Protein 9VZI (pdb70)

B-factor: mean 10.37, std 6.5, range [2.98, 78.93]

Structure (mmCIF, N/CA/C/O backbone):
data_9VZI
#
_entry.id   9VZI
#
_cell.length_a   71.403
_cell.length_b   71.403
_cell.length_c   172.706
_cell.angle_alpha   90.00
_cell.angle_beta   90.00
_cell.angle_gamma   90.00
#
_symmetry.space_group_name_H-M   'P 41 2 2'
#
loop_
_entity.id
_entity.type
_entity.pdbx_description
1 polymer 'Needle protein'
2 non-polymer 'IODIDE ION'
3 non-polymer GLYCEROL
4 water water
#
loop_
_atom_site.group_PDB
_atom_site.id
_atom_site.type_symbol
_atom_site.label_atom_id
_atom_site.label_alt_id
_atom_site.label_comp_id
_atom_site.label_asym_id
_atom_site.label_entity_id
_atom_site.label_seq_id
_atom_site.pdbx_PDB_ins_code
_atom_site.Cartn_x
_atom_site.Cartn_y
_atom_site.Cartn_z
_atom_site.occupancy
_atom_site.B_iso_or_equiv
_atom_site.auth_seq_id
_atom_site.auth_comp_id
_atom_site.auth_asym_id
_atom_site.auth_atom_id
_atom_site.pdbx_PDB_model_num
ATOM 1 N N . GLY A 1 79 ? 35.996 21.811 58.080 1.00 38.08 12 GLY B N 1
ATOM 2 C CA . GLY A 1 79 ? 34.576 21.650 57.821 1.00 39.01 12 GLY B CA 1
ATOM 3 C C . GLY A 1 79 ? 34.267 20.733 56.649 1.00 39.96 12 GLY B C 1
ATOM 4 O O . GLY A 1 79 ? 35.060 20.625 55.716 1.00 29.08 12 GLY B O 1
ATOM 5 N N . ASN A 1 80 ? 33.099 20.093 56.702 1.00 40.78 13 ASN B N 1
ATOM 6 C CA . ASN A 1 80 ? 32.686 19.119 55.683 1.00 33.92 13 ASN B CA 1
ATOM 7 C C . ASN A 1 80 ? 32.353 19.792 54.348 1.00 30.36 13 ASN B C 1
ATOM 8 O O . ASN A 1 80 ? 31.665 20.820 54.328 1.00 26.68 13 ASN B O 1
ATOM 13 N N . PRO A 1 81 ? 32.809 19.241 53.224 1.00 27.51 14 PRO B N 1
ATOM 14 C CA . PRO A 1 81 ? 32.682 19.922 51.926 1.00 23.67 14 PRO B CA 1
ATOM 15 C C . PRO A 1 81 ? 31.342 19.690 51.251 1.00 17.43 14 PRO B C 1
ATOM 16 O O . PRO A 1 81 ? 30.693 18.660 51.432 1.00 15.00 14 PRO B O 1
ATOM 20 N N . VAL A 1 82 ? 31.009 20.603 50.351 1.00 14.76 15 VAL B N 1
ATOM 21 C CA . VAL A 1 82 ? 29.883 20.392 49.450 1.00 9.72 15 VAL B CA 1
ATOM 22 C C . VAL A 1 82 ? 30.305 19.356 48.412 1.00 13.86 15 VAL B C 1
ATOM 23 O O . VAL A 1 82 ? 31.423 19.403 47.885 1.00 11.68 15 VAL B O 1
ATOM 27 N N . LEU A 1 83 ? 29.428 18.400 48.127 1.00 13.89 16 LEU B N 1
ATOM 28 C CA . LEU A 1 83 ? 29.719 17.333 47.177 1.00 13.18 16 LEU B CA 1
ATOM 29 C C . LEU A 1 83 ? 28.864 17.474 45.918 1.00 13.11 16 LEU B C 1
ATOM 30 O O . LEU A 1 83 ? 27.731 17.957 45.972 1.00 13.97 16 LEU B O 1
ATOM 35 N N . THR A 1 84 ? 29.420 17.093 44.770 1.00 9.97 17 THR B N 1
ATOM 36 C CA . THR A 1 84 ? 28.692 17.243 43.518 1.00 8.43 17 THR B CA 1
ATOM 37 C C . THR A 1 84 ? 28.972 16.059 42.615 1.00 9.31 17 THR B C 1
ATOM 38 O O . THR A 1 84 ? 30.134 15.677 42.433 1.00 10.09 17 THR B O 1
ATOM 42 N N . GLU A 1 85 ? 27.907 15.512 42.023 1.00 8.35 18 GLU B N 1
ATOM 43 C CA . GLU A 1 85 ? 28.032 14.461 41.026 1.00 7.61 18 GLU B CA 1
ATOM 44 C C . GLU A 1 85 ? 27.112 14.778 39.859 1.00 7.80 18 GLU B C 1
ATOM 45 O O . GLU A 1 85 ? 26.143 15.522 39.998 1.00 10.32 18 GLU B O 1
ATOM 51 N N . LEU A 1 86 ? 27.443 14.229 38.696 1.00 8.99 19 LEU B N 1
ATOM 52 C CA . LEU A 1 86 ? 26.664 14.451 37.487 1.00 8.41 19 LEU B CA 1
ATOM 53 C C . LEU A 1 86 ? 25.489 13.485 37.424 1.00 8.66 19 LEU B C 1
ATOM 54 O O . LEU A 1 86 ? 25.550 12.363 37.929 1.00 12.04 19 LEU B O 1
ATOM 59 N N . ILE A 1 87 ? 24.408 13.934 36.802 1.00 12.52 20 ILE B N 1
ATOM 60 C CA . ILE A 1 87 ? 23.329 13.054 36.366 1.00 9.37 20 ILE B CA 1
ATOM 61 C C . ILE A 1 87 ? 23.535 12.866 34.872 1.00 9.24 20 ILE B C 1
ATOM 62 O O . ILE A 1 87 ? 23.492 13.831 34.104 1.00 12.16 20 ILE B O 1
ATOM 67 N N . THR A 1 88 ? 23.853 11.634 34.476 1.00 14.48 21 THR B N 1
ATOM 68 C CA . THR A 1 88 ? 24.357 11.327 33.138 1.00 13.75 21 THR B CA 1
ATOM 69 C C . THR A 1 88 ? 23.343 10.632 32.218 1.00 9.55 21 THR B C 1
ATOM 70 O O . THR A 1 88 ? 23.692 10.311 31.079 1.00 9.90 21 THR B O 1
ATOM 74 N N . GLY A 1 89 ? 22.125 10.343 32.685 1.00 9.34 22 GLY B N 1
ATOM 75 C CA . GLY A 1 89 ? 21.144 9.688 31.837 1.00 10.59 22 GLY B CA 1
ATOM 76 C C . GLY A 1 89 ? 19.734 9.818 32.367 1.00 9.81 22 GLY B C 1
ATOM 77 O O . GLY A 1 89 ? 19.524 10.072 33.557 1.00 9.51 22 GLY B O 1
ATOM 78 N N . GLN A 1 90 ? 18.762 9.572 31.473 1.00 9.11 23 GLN B N 1
ATOM 79 C CA . GLN A 1 90 ? 17.343 9.616 31.836 1.00 8.08 23 GLN B CA 1
ATOM 80 C C . GLN A 1 90 ? 16.921 8.426 32.693 1.00 8.66 23 GLN B C 1
ATOM 81 O O . GLN A 1 90 ? 15.933 8.513 33.436 1.00 8.35 23 GLN B O 1
ATOM 87 N N . ASN A 1 91 ? 17.628 7.307 32.590 1.00 9.51 24 ASN B N 1
ATOM 88 C CA . ASN A 1 91 ? 17.359 6.107 33.392 1.00 12.73 24 ASN B CA 1
ATOM 89 C C . ASN A 1 91 ? 18.701 5.659 33.960 1.00 8.60 24 ASN B C 1
ATOM 90 O O . ASN A 1 91 ? 19.383 4.838 33.351 1.00 8.43 24 ASN B O 1
ATOM 95 N N . ALA A 1 92 ? 19.092 6.244 35.094 1.00 6.87 25 ALA B N 1
ATOM 96 C CA . ALA A 1 92 ? 20.443 6.090 35.607 1.00 6.41 25 ALA B CA 1
ATOM 97 C C . ALA A 1 92 ? 20.458 6.307 37.111 1.00 6.24 25 ALA B C 1
ATOM 98 O O . ALA A 1 92 ? 19.499 6.814 37.699 1.00 7.68 25 ALA B O 1
ATOM 100 N N . THR A 1 93 ? 21.558 5.878 37.727 1.00 5.87 26 THR B N 1
ATOM 101 C CA . THR A 1 93 ? 21.854 6.115 39.132 1.00 5.10 26 THR B CA 1
ATOM 102 C C . THR A 1 93 ? 23.195 6.827 39.215 1.00 5.49 26 THR B C 1
ATOM 103 O O . THR A 1 93 ? 24.180 6.379 38.622 1.00 5.82 26 THR B O 1
ATOM 107 N N . SER A 1 94 ? 23.223 7.952 39.916 1.00 5.75 27 SER B N 1
ATOM 108 C CA . SER A 1 94 ? 24.421 8.771 40.000 1.00 7.29 27 SER B CA 1
ATOM 109 C C . SER A 1 94 ? 25.478 8.141 40.917 1.00 7.21 27 SER B C 1
ATOM 110 O O . SER A 1 94 ? 25.226 7.188 41.663 1.00 7.17 27 SER B O 1
ATOM 113 N N . ASN A 1 95 ? 26.680 8.713 40.865 1.00 7.11 28 ASN B N 1
ATOM 114 C CA . ASN A 1 95 ? 27.703 8.392 41.847 1.00 7.57 28 ASN B CA 1
ATOM 115 C C . ASN A 1 95 ? 27.206 8.727 43.250 1.00 10.15 28 ASN B C 1
ATOM 116 O O . ASN A 1 95 ? 26.332 9.579 43.435 1.00 9.09 28 ASN B O 1
ATOM 121 N N . VAL A 1 96 ? 27.813 8.093 44.255 1.00 6.32 29 VAL B N 1
ATOM 122 C CA . VAL A 1 96 ? 27.350 8.256 45.626 1.00 5.94 29 VAL B CA 1
ATOM 123 C C . VAL A 1 96 ? 28.055 9.446 46.263 1.00 8.11 29 VAL B C 1
ATOM 124 O O . VAL A 1 96 ? 29.262 9.634 46.098 1.00 7.04 29 VAL B O 1
ATOM 128 N N . LEU A 1 97 ? 27.284 10.260 46.987 1.00 6.48 30 LEU B N 1
ATOM 129 C CA . LEU A 1 97 ? 27.792 11.353 47.803 1.00 5.06 30 LEU B CA 1
ATOM 130 C C . LEU A 1 97 ? 27.866 10.839 49.240 1.00 6.89 30 LEU B C 1
ATOM 131 O O . LEU A 1 97 ? 26.836 10.512 49.845 1.00 8.36 30 LEU B O 1
ATOM 136 N N . ARG A 1 98 ? 29.084 10.741 49.777 1.00 6.73 31 ARG B N 1
ATOM 137 C CA . ARG A 1 98 ? 29.344 10.057 51.035 1.00 5.95 31 ARG B CA 1
ATOM 138 C C . ARG A 1 98 ? 29.890 11.027 52.082 1.00 8.64 31 ARG B C 1
ATOM 139 O O . ARG A 1 98 ? 30.825 11.787 51.806 1.00 14.72 31 ARG B O 1
ATOM 147 N N . PHE A 1 99 ? 29.328 10.997 53.292 1.00 6.85 32 PHE B N 1
ATOM 148 C CA . PHE A 1 99 ? 29.698 12.045 54.237 1.00 7.12 32 PHE B CA 1
ATOM 149 C C . PHE A 1 99 ? 29.377 11.635 55.671 1.00 8.49 32 PHE B C 1
ATOM 150 O O . PHE A 1 99 ? 28.371 10.972 55.924 1.00 8.45 32 PHE B O 1
ATOM 158 N N . THR A 1 100 ? 30.211 12.082 56.612 1.00 7.84 33 THR B N 1
ATOM 159 C CA . THR A 1 100 ? 29.845 11.954 58.019 1.00 11.49 33 THR B CA 1
ATOM 160 C C . THR A 1 100 ? 28.763 12.961 58.360 1.00 8.51 33 THR B C 1
ATOM 161 O O . THR A 1 100 ? 28.634 14.012 57.730 1.00 10.48 33 THR B O 1
ATOM 165 N N . LEU A 1 101 ? 27.971 12.615 59.358 1.00 9.22 34 LEU B N 1
ATOM 166 C CA . LEU A 1 101 ? 26.965 13.504 59.905 1.00 9.20 34 LEU B CA 1
ATOM 167 C C . LEU A 1 101 ? 26.946 13.259 61.406 1.00 13.36 34 LEU B C 1
ATOM 168 O O . LEU A 1 101 ? 26.867 12.104 61.857 1.00 10.86 34 LEU B O 1
ATOM 173 N N . GLU A 1 102 ? 27.082 14.347 62.159 1.00 16.85 35 GLU B N 1
ATOM 174 C CA . GLU A 1 102 ? 27.070 14.288 63.607 1.00 16.30 35 GLU B CA 1
ATOM 175 C C . GLU A 1 102 ? 25.654 14.060 64.099 1.00 16.00 35 GLU B C 1
ATOM 176 O O . GLU A 1 102 ? 24.680 14.348 63.404 1.00 18.73 35 GLU B O 1
ATOM 182 N N . ASN A 1 103 ? 25.551 13.548 65.322 1.00 16.51 36 ASN B N 1
ATOM 183 C CA . ASN A 1 103 ? 24.251 13.297 65.923 1.00 14.06 36 ASN B CA 1
ATOM 184 C C . ASN A 1 103 ? 23.475 14.601 66.061 1.00 16.30 36 ASN B C 1
ATOM 185 O O . ASN A 1 103 ? 23.985 15.594 66.578 1.00 14.82 36 ASN B O 1
ATOM 190 N N . GLY A 1 104 ? 22.245 14.608 65.567 1.00 17.47 37 GLY B N 1
ATOM 191 C CA . GLY A 1 104 ? 21.465 15.813 65.633 1.00 15.85 37 GLY B CA 1
ATOM 192 C C . GLY A 1 104 ? 21.710 16.792 64.515 1.00 16.35 37 GLY B C 1
ATOM 193 O O . GLY A 1 104 ? 21.165 17.901 64.559 1.00 20.29 37 GLY B O 1
ATOM 194 N N . ALA A 1 105 ? 22.518 16.444 63.527 1.00 14.43 38 ALA B N 1
ATOM 195 C CA . ALA A 1 105 ? 22.746 17.335 62.400 1.00 11.49 38 ALA B CA 1
ATOM 196 C C . ALA A 1 105 ? 21.889 16.910 61.214 1.00 14.10 38 ALA B C 1
ATOM 197 O O . ALA A 1 105 ? 21.434 15.765 61.113 1.00 21.35 38 ALA B O 1
ATOM 199 N N . SER A 1 106 ? 21.664 17.851 60.307 1.00 11.86 39 SER B N 1
ATOM 200 C CA . SER A 1 106 ? 20.916 17.550 59.097 1.00 15.98 39 SER B CA 1
ATOM 201 C C . SER A 1 106 ? 21.610 18.236 57.923 1.00 11.17 39 SER B C 1
ATOM 202 O O . SER A 1 106 ? 22.348 19.205 58.092 1.00 14.83 39 SER B O 1
ATOM 205 N N . ARG A 1 107 ? 21.386 17.707 56.728 1.00 8.07 40 ARG B N 1
ATOM 206 C CA . ARG A 1 107 ? 22.082 18.168 55.536 1.00 10.63 40 ARG B CA 1
ATOM 207 C C . ARG A 1 107 ? 21.135 18.095 54.354 1.00 15.57 40 ARG B C 1
ATOM 208 O O . ARG A 1 107 ? 20.479 17.067 54.157 1.00 11.97 40 ARG B O 1
ATOM 216 N N . GLN A 1 108 ? 21.053 19.177 53.580 1.00 11.09 41 GLN B N 1
ATOM 217 C CA . GLN A 1 108 ? 20.096 19.264 52.483 1.00 11.67 41 GLN B CA 1
ATOM 218 C C . GLN A 1 108 ? 20.779 19.068 51.131 1.00 12.14 41 GLN B C 1
ATOM 219 O O . GLN A 1 108 ? 21.843 19.636 50.869 1.00 12.93 41 GLN B O 1
ATOM 225 N N . PHE A 1 109 ? 20.124 18.314 50.251 1.00 14.24 42 PHE B N 1
ATOM 226 C CA . PHE A 1 109 ? 20.612 18.036 48.911 1.00 8.42 42 PHE B CA 1
ATOM 227 C C . PHE A 1 109 ? 19.566 18.440 47.890 1.00 7.33 42 PHE B C 1
ATOM 228 O O . PHE A 1 109 ? 18.365 18.357 48.153 1.00 9.92 42 PHE B O 1
ATOM 236 N N . THR A 1 110 ? 20.031 18.922 46.746 1.00 9.40 43 THR B N 1
ATOM 237 C CA . THR A 1 110 ? 19.172 19.219 45.607 1.00 9.50 43 THR B CA 1
ATOM 238 C C . THR A 1 110 ? 19.685 18.469 44.391 1.00 9.30 43 THR B C 1
ATOM 239 O O . THR A 1 110 ? 20.857 18.081 44.324 1.00 6.22 43 THR B O 1
ATOM 243 N N . ALA A 1 111 ? 18.790 18.273 43.424 1.00 8.97 44 ALA B N 1
ATOM 244 C CA . ALA A 1 111 ? 19.163 17.586 42.199 1.00 7.99 44 ALA B CA 1
ATOM 245 C C . ALA A 1 111 ? 18.289 18.080 41.057 1.00 9.90 44 ALA B C 1
ATOM 246 O O . ALA A 1 111 ? 17.157 18.524 41.271 1.00 8.40 44 ALA B O 1
ATOM 248 N N . GLN A 1 112 ? 18.825 18.000 39.839 1.00 9.85 45 GLN B N 1
ATOM 249 C CA . GLN A 1 112 ? 18.063 18.402 38.670 1.00 6.41 45 GLN B CA 1
ATOM 250 C C . GLN A 1 112 ? 18.673 17.753 37.441 1.00 8.53 45 GLN B C 1
ATOM 251 O O . GLN A 1 112 ? 19.877 17.475 37.410 1.00 8.07 45 GLN B O 1
ATOM 257 N N . VAL A 1 113 ? 17.836 17.558 36.416 1.00 8.28 46 VAL B N 1
ATOM 258 C CA . VAL A 1 113 ? 18.237 16.906 35.169 1.00 5.94 46 VAL B CA 1
ATOM 259 C C . VAL A 1 113 ? 17.485 17.538 34.008 1.00 6.79 46 VAL B C 1
ATOM 260 O O . VAL A 1 113 ? 16.262 17.715 34.068 1.00 6.70 46 VAL B O 1
ATOM 264 N N . ARG A 1 114 ? 18.207 17.861 32.937 1.00 6.91 47 ARG B N 1
ATOM 265 C CA . ARG A 1 114 ? 17.618 18.480 31.754 1.00 6.31 47 ARG B CA 1
ATOM 266 C C . ARG A 1 114 ? 17.832 17.557 30.562 1.00 8.19 47 ARG B C 1
ATOM 267 O O . ARG A 1 114 ? 18.979 17.244 30.214 1.00 6.27 47 ARG B O 1
ATOM 275 N N . ALA A 1 115 ? 16.731 17.119 29.941 1.00 6.95 48 ALA B N 1
ATOM 276 C CA . ALA A 1 115 ? 16.783 16.188 28.819 1.00 7.36 48 ALA B CA 1
ATOM 277 C C . ALA A 1 115 ? 15.903 16.685 27.686 1.00 8.79 48 ALA B C 1
ATOM 278 O O . ALA A 1 115 ? 14.727 17.006 27.894 1.00 6.19 48 ALA B O 1
ATOM 280 N N . GLY A 1 116 ? 16.472 16.740 26.483 1.00 12.07 49 GLY B N 1
ATOM 281 C CA . GLY A 1 116 ? 15.719 17.168 25.328 1.00 11.04 49 GLY B CA 1
ATOM 282 C C . GLY A 1 116 ? 16.573 17.651 24.178 1.00 8.95 49 GLY B C 1
ATOM 283 O O . GLY A 1 116 ? 17.773 17.867 24.313 1.00 12.59 49 GLY B O 1
ATOM 284 N N . PRO A 1 117 ? 15.962 17.877 23.030 1.00 10.92 50 PRO B N 1
ATOM 285 C CA . PRO A 1 117 ? 14.532 17.721 22.706 1.00 8.92 50 PRO B CA 1
ATOM 286 C C . PRO A 1 117 ? 14.061 16.283 22.681 1.00 7.72 50 PRO B C 1
ATOM 287 O O . PRO A 1 117 ? 14.784 15.408 22.264 1.00 10.65 50 PRO B O 1
ATOM 291 N N . LEU A 1 118 ? 12.840 16.022 23.128 1.00 8.10 51 LEU B N 1
ATOM 292 C CA . LEU A 1 118 ? 12.312 14.670 23.152 1.00 6.23 51 LEU B CA 1
ATOM 293 C C . LEU A 1 118 ? 12.019 14.172 21.739 1.00 9.84 51 LEU B C 1
ATOM 294 O O . LEU A 1 118 ? 11.683 14.945 20.832 1.00 7.15 51 LEU B O 1
ATOM 299 N N . THR A 1 119 ? 12.178 12.860 21.553 1.00 7.64 52 THR B N 1
ATOM 300 C CA . THR A 1 119 ? 11.768 12.202 20.326 1.00 6.46 52 THR B CA 1
ATOM 301 C C . THR A 1 119 ? 10.302 11.780 20.357 1.00 8.54 52 THR B C 1
ATOM 302 O O . THR A 1 119 ? 9.771 11.379 19.322 1.00 11.10 52 THR B O 1
ATOM 306 N N . GLY A 1 120 ? 9.627 11.935 21.491 1.00 11.06 53 GLY B N 1
ATOM 307 C CA . GLY A 1 120 ? 8.263 11.466 21.652 1.00 7.07 53 GLY B CA 1
ATOM 308 C C . GLY A 1 120 ? 7.787 11.719 23.067 1.00 7.71 53 GLY B C 1
ATOM 309 O O . GLY A 1 120 ? 8.460 12.384 23.855 1.00 7.74 53 GLY B O 1
ATOM 310 N N . ASN A 1 121 ? 6.615 11.167 23.387 1.00 10.62 54 ASN B N 1
ATOM 311 C CA . ASN A 1 121 ? 6.039 11.324 24.721 1.00 7.72 54 ASN B CA 1
ATOM 312 C C . ASN A 1 121 ? 6.976 10.770 25.793 1.00 10.64 54 ASN B C 1
ATOM 313 O O . ASN A 1 121 ? 7.503 9.655 25.670 1.00 8.36 54 ASN B O 1
ATOM 318 N N . CYS A 1 122 ? 7.179 11.547 26.857 1.00 8.29 55 CYS B N 1
ATOM 319 C CA . CYS A 1 122 ? 8.087 11.113 27.906 1.00 5.89 55 CYS B CA 1
ATOM 320 C C . CYS A 1 122 ? 7.720 11.773 29.219 1.00 9.15 55 CYS B C 1
ATOM 321 O O . CYS A 1 122 ? 7.455 12.982 29.257 1.00 8.38 55 CYS B O 1
ATOM 324 N N . THR A 1 123 ? 7.717 10.975 30.292 1.00 9.02 56 THR B N 1
ATOM 325 C CA . THR A 1 123 ? 7.579 11.490 31.654 1.00 12.39 56 THR B CA 1
ATOM 326 C C . THR A 1 123 ? 8.845 11.138 32.417 1.00 9.00 56 THR B C 1
ATOM 327 O O . THR A 1 123 ? 9.173 9.955 32.576 1.00 11.07 56 THR B O 1
ATOM 331 N N . GLN A 1 124 ? 9.551 12.169 32.865 1.00 8.36 57 GLN B N 1
ATOM 332 C CA . GLN A 1 124 ? 10.840 12.069 33.532 1.00 9.12 57 GLN B CA 1
ATOM 333 C C . GLN A 1 124 ? 10.660 12.301 35.025 1.00 9.81 57 GLN B C 1
ATOM 334 O O . GLN A 1 124 ? 10.101 13.328 35.437 1.00 8.89 57 GLN B O 1
ATOM 340 N N . THR A 1 125 ? 11.142 11.349 35.823 1.00 8.05 58 THR B N 1
ATOM 341 C CA . THR A 1 125 ? 11.110 11.395 37.274 1.00 7.42 58 THR B CA 1
ATOM 342 C C . THR A 1 125 ? 12.534 11.434 37.802 1.00 9.80 58 THR B C 1
ATOM 343 O O . THR A 1 125 ? 13.432 10.770 37.259 1.00 11.09 58 THR B O 1
ATOM 347 N N . ILE A 1 126 ? 12.737 1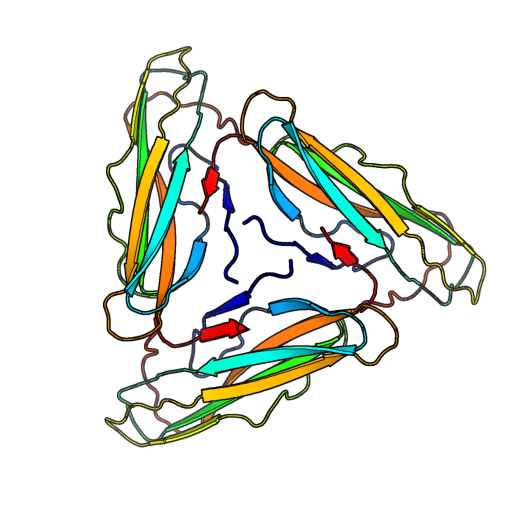2.250 38.831 1.00 8.24 59 ILE B N 1
ATOM 348 C CA . ILE A 1 126 ? 14.028 12.379 39.485 1.00 7.09 59 ILE B CA 1
ATOM 349 C C . ILE A 1 126 ? 13.801 12.250 40.986 1.00 8.46 59 ILE B C 1
ATOM 350 O O . ILE A 1 126 ? 12.922 12.923 41.545 1.00 8.96 59 ILE B O 1
ATOM 355 N N . GLN A 1 127 ? 14.536 11.335 41.620 1.00 7.98 60 GLN B N 1
ATOM 356 C CA . GLN A 1 127 ? 14.290 10.955 43.008 1.00 8.25 60 GLN B CA 1
ATOM 357 C C . GLN A 1 127 ? 15.623 10.796 43.735 1.00 8.73 60 GLN B C 1
ATOM 358 O O . GLN A 1 127 ? 16.474 10.009 43.312 1.00 8.28 60 GLN B O 1
ATOM 364 N N . LEU A 1 128 ? 15.806 11.544 44.820 1.00 7.97 61 LEU B N 1
ATOM 365 C CA . LEU A 1 128 ? 16.945 11.340 45.701 1.00 10.81 61 LEU B CA 1
ATOM 366 C C . LEU A 1 128 ? 16.690 10.140 46.623 1.00 14.29 61 LEU B C 1
ATOM 367 O O . LEU A 1 128 ? 15.556 9.870 47.031 1.00 13.24 61 LEU B O 1
ATOM 372 N N . GLU A 1 129 ? 17.759 9.410 46.951 1.00 10.01 62 GLU B N 1
ATOM 373 C CA . GLU A 1 129 ? 17.693 8.311 47.911 1.00 12.80 62 GLU B CA 1
ATOM 374 C C . GLU A 1 129 ? 18.807 8.486 48.934 1.00 12.14 62 GLU B C 1
ATOM 375 O O . GLU A 1 129 ? 19.852 9.084 48.639 1.00 12.51 62 GLU B O 1
ATOM 381 N N . SER A 1 130 ? 18.569 7.987 50.145 1.00 8.68 63 SER B N 1
ATOM 382 C CA . SER A 1 130 ? 19.605 8.076 51.165 1.00 10.68 63 SER B CA 1
ATOM 383 C C . SER A 1 130 ? 19.560 6.858 52.077 1.00 14.67 63 SER B C 1
ATOM 384 O O . SER A 1 130 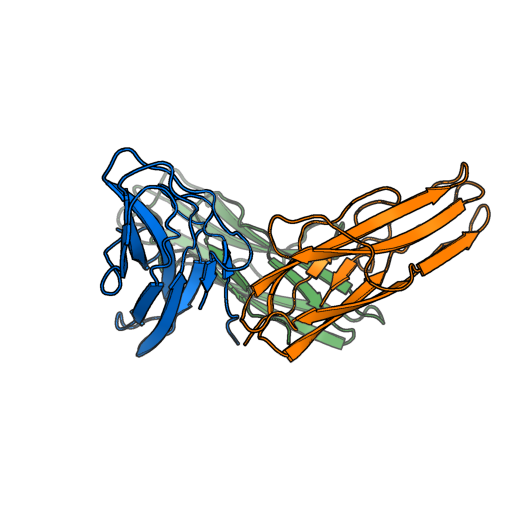? 18.542 6.154 52.167 1.00 8.52 63 SER B O 1
ATOM 387 N N . ARG A 1 131 ? 20.699 6.624 52.747 1.00 13.37 64 ARG B N 1
ATOM 388 C CA . ARG A 1 131 ? 20.839 5.555 53.737 1.00 8.97 64 ARG B CA 1
ATOM 389 C C . ARG A 1 131 ? 22.041 5.828 54.637 1.00 10.52 64 ARG B C 1
ATOM 390 O O . ARG A 1 131 ? 22.924 6.621 54.305 1.00 7.83 64 ARG B O 1
ATOM 398 N N . VAL A 1 132 ? 22.053 5.176 55.806 1.00 8.96 65 VAL B N 1
ATOM 399 C CA . VAL A 1 132 ? 23.306 5.027 56.523 1.00 5.79 65 VAL B CA 1
ATOM 400 C C . VAL A 1 132 ? 24.186 4.095 55.709 1.00 7.60 65 VAL B C 1
ATOM 401 O O . VAL A 1 132 ? 23.692 3.183 55.034 1.00 8.81 65 VAL B O 1
ATOM 405 N N . ALA A 1 133 ? 25.497 4.313 55.760 1.00 8.37 66 ALA B N 1
ATOM 406 C CA . ALA A 1 133 ? 26.389 3.556 54.892 1.00 9.35 66 ALA B CA 1
ATOM 407 C C . ALA A 1 133 ? 26.186 2.056 55.100 1.00 11.15 66 ALA B C 1
ATOM 408 O O . ALA A 1 133 ? 26.094 1.578 56.234 1.00 12.63 66 ALA B O 1
ATOM 410 N N . GLY A 1 134 ? 26.043 1.326 53.997 1.00 11.75 67 GLY B N 1
ATOM 411 C CA . GLY A 1 134 ? 25.814 -0.101 54.034 1.00 11.45 67 GLY B CA 1
ATOM 412 C C . GLY A 1 134 ? 24.394 -0.549 54.329 1.00 17.62 67 GLY B C 1
ATOM 413 O O . GLY A 1 134 ? 24.152 -1.763 54.380 1.00 24.08 67 GLY B O 1
ATOM 414 N N . GLY A 1 135 ? 23.452 0.368 54.532 1.00 9.35 68 GLY B N 1
ATOM 415 C CA . GLY A 1 135 ? 22.065 0.032 54.832 1.00 8.77 68 GLY B CA 1
ATOM 416 C C . GLY A 1 135 ? 21.193 -0.093 53.601 1.00 11.14 68 GLY B C 1
ATOM 417 O O . GLY A 1 135 ? 21.654 -0.453 52.514 1.00 9.39 68 GLY B O 1
ATOM 418 N N . THR A 1 136 ? 19.913 0.245 53.758 1.00 15.18 69 THR B N 1
ATOM 419 C CA . THR A 1 136 ? 18.949 0.185 52.663 1.00 10.88 69 THR B CA 1
ATOM 420 C C . THR A 1 136 ? 18.542 1.590 52.239 1.00 10.63 69 THR B C 1
ATOM 421 O O . THR A 1 136 ? 18.099 2.398 53.068 1.00 8.36 69 THR B O 1
ATOM 425 N N . TYR A 1 137 ? 18.659 1.859 50.940 1.00 12.60 70 TYR B N 1
ATOM 426 C CA . TYR A 1 137 ? 18.267 3.155 50.394 1.00 10.35 70 TYR B CA 1
ATOM 427 C C . TYR A 1 137 ? 16.766 3.372 50.534 1.00 8.96 70 TYR B C 1
ATOM 428 O O . TYR A 1 137 ? 15.969 2.444 50.390 1.00 7.64 70 TYR B O 1
ATOM 437 N N . ALA A 1 138 ? 16.381 4.604 50.836 1.00 9.02 71 ALA B N 1
ATOM 438 C CA . ALA A 1 138 ? 14.969 4.942 50.860 1.00 7.86 71 ALA B CA 1
ATOM 439 C C . ALA A 1 138 ? 14.778 6.299 50.208 1.00 12.02 71 ALA B C 1
ATOM 440 O O . ALA A 1 138 ? 15.700 7.129 50.163 1.00 17.45 71 ALA B O 1
ATOM 442 N N . ASN A 1 139 ? 13.559 6.518 49.717 1.00 14.22 72 ASN B N 1
ATOM 443 C CA . ASN A 1 139 ? 13.246 7.783 49.073 1.00 13.40 72 ASN B CA 1
ATOM 444 C C . ASN A 1 139 ? 13.552 8.913 50.037 1.00 14.77 72 ASN B C 1
ATOM 445 O O . ASN A 1 139 ? 13.272 8.817 51.235 1.00 18.30 72 ASN B O 1
ATOM 450 N N . LEU A 1 140 ? 14.152 9.974 49.506 1.00 11.87 73 LEU B N 1
ATOM 451 C CA . LEU A 1 140 ? 14.489 11.180 50.242 1.00 9.16 73 LEU B CA 1
ATOM 452 C C . LEU A 1 140 ? 13.861 12.323 49.463 1.00 15.91 73 LEU B C 1
ATOM 453 O O . LEU A 1 140 ? 14.195 12.532 48.290 1.00 13.44 73 LEU B O 1
ATOM 458 N N . GLY A 1 141 ? 12.890 12.992 50.076 1.00 10.16 74 GLY B N 1
ATOM 459 C CA . GLY A 1 141 ? 12.170 14.063 49.424 1.00 9.83 74 GLY B CA 1
ATOM 460 C C . GLY A 1 141 ? 11.149 13.559 48.418 1.00 14.18 74 GLY B C 1
ATOM 461 O O . GLY A 1 141 ? 11.067 12.370 48.091 1.00 10.35 74 GLY B O 1
ATOM 462 N N . THR A 1 142 ? 10.329 14.501 47.942 1.00 16.14 75 THR B N 1
ATOM 463 C CA . THR A 1 142 ? 9.317 14.216 46.929 1.00 14.29 75 THR B CA 1
ATOM 464 C C . THR A 1 142 ? 9.963 14.286 45.555 1.00 10.93 75 THR B C 1
ATOM 465 O O . THR A 1 142 ? 10.651 15.264 45.240 1.00 12.10 75 THR B O 1
ATOM 469 N N . ALA A 1 143 ? 9.768 13.249 44.749 1.00 9.63 76 ALA B N 1
ATOM 470 C CA . ALA A 1 143 ? 10.382 13.240 43.431 1.00 10.95 76 ALA B CA 1
ATOM 471 C C . ALA A 1 143 ? 9.846 14.388 42.591 1.00 7.35 76 ALA B C 1
ATOM 472 O O . ALA A 1 143 ? 8.696 14.796 42.730 1.00 8.11 76 ALA B O 1
ATOM 474 N N . GLY A 1 144 ? 10.711 14.927 41.737 1.00 7.46 77 GLY B N 1
ATOM 475 C CA . GLY A 1 144 ? 10.294 15.880 40.723 1.00 4.56 77 GLY B CA 1
ATOM 476 C C . GLY A 1 144 ? 9.868 15.145 39.468 1.00 8.41 77 GLY B C 1
ATOM 477 O O . GLY A 1 144 ? 10.466 14.136 39.088 1.00 11.34 77 GLY B O 1
ATOM 478 N N . VAL A 1 145 ? 8.828 15.666 38.810 1.00 6.90 78 VAL B N 1
ATOM 479 C CA . VAL A 1 145 ? 8.248 15.029 37.636 1.00 7.12 78 VAL B CA 1
ATOM 480 C C . VAL A 1 145 ? 8.031 16.067 36.543 1.00 9.93 78 VAL B C 1
ATOM 481 O O . VAL A 1 145 ? 7.594 17.187 36.820 1.00 13.90 78 VAL B O 1
ATOM 485 N N . ASP A 1 146 ? 8.293 15.683 35.293 1.00 10.69 79 ASP B N 1
ATOM 486 C CA . ASP A 1 146 ? 8.036 16.575 34.167 1.00 10.19 79 ASP B CA 1
ATOM 487 C C . ASP A 1 146 ? 7.750 15.729 32.928 1.00 13.48 79 ASP B C 1
ATOM 488 O O . ASP A 1 146 ? 8.429 14.730 32.694 1.00 13.21 79 ASP B O 1
ATOM 493 N N . SER A 1 147 ? 6.719 16.092 32.158 1.00 6.55 80 SER B N 1
ATOM 494 C CA . SER A 1 147 ? 6.340 15.315 30.985 1.00 7.13 80 SER B CA 1
ATOM 495 C C . SER A 1 147 ? 6.225 16.239 29.790 1.00 8.13 80 SER B C 1
ATOM 496 O O . SER A 1 147 ? 5.992 17.438 29.943 1.00 10.68 80 SER B O 1
ATOM 499 N N . GLY A 1 148 ? 6.413 15.666 28.604 1.00 5.45 81 GLY B N 1
ATOM 500 C CA . GLY A 1 148 ? 6.359 16.424 27.370 1.00 4.57 81 GLY B CA 1
ATOM 501 C C . GLY A 1 148 ? 6.316 15.511 26.165 1.00 6.16 81 GLY B C 1
ATOM 502 O O . GLY A 1 148 ? 6.278 14.283 26.279 1.00 9.31 81 GLY B O 1
ATOM 503 N N . THR A 1 149 ? 6.332 16.127 24.992 1.00 5.41 82 THR B N 1
ATOM 504 C CA . THR A 1 149 ? 6.198 15.408 23.732 1.00 7.72 82 THR B CA 1
ATOM 505 C C . THR A 1 149 ? 7.352 15.798 22.805 1.00 6.58 82 THR B C 1
ATOM 506 O O . THR A 1 149 ? 8.288 16.504 23.200 1.00 7.00 82 THR B O 1
ATOM 510 N N . THR A 1 150 ? 7.320 15.265 21.586 1.00 7.33 83 THR B N 1
ATOM 511 C CA . THR A 1 150 ? 8.335 15.555 20.576 1.00 7.96 83 THR B CA 1
ATOM 512 C C . THR A 1 150 ? 8.656 17.037 20.533 1.00 5.90 83 THR B C 1
ATOM 513 O O . THR A 1 150 ? 7.757 17.870 20.432 1.00 8.57 83 THR B O 1
ATOM 517 N N . GLY A 1 151 ? 9.940 17.369 20.652 1.00 6.53 84 GLY B N 1
ATOM 518 C CA . GLY A 1 151 ? 10.349 18.756 20.625 1.00 6.38 84 GLY B CA 1
ATOM 519 C C . GLY A 1 151 ? 10.418 19.460 21.965 1.00 9.06 84 GLY B C 1
ATOM 520 O O . GLY A 1 151 ? 10.914 20.595 22.009 1.00 9.34 84 GLY B O 1
ATOM 521 N N . ASP A 1 152 ? 9.885 18.873 23.046 1.00 5.24 85 ASP B N 1
ATOM 522 C CA . ASP A 1 152 ? 9.988 19.505 24.357 1.00 4.99 85 ASP B CA 1
ATOM 523 C C . ASP A 1 152 ? 11.323 19.175 25.022 1.00 6.07 85 ASP B C 1
ATOM 524 O O . ASP A 1 152 ? 12.018 18.225 24.660 1.00 6.29 85 ASP B O 1
ATOM 529 N N . THR A 1 153 ? 11.695 19.992 25.996 1.00 7.15 86 THR B N 1
ATOM 530 C CA . THR A 1 153 ? 12.852 19.711 26.835 1.00 6.94 86 THR B CA 1
ATOM 531 C C . THR A 1 153 ? 12.390 19.644 28.282 1.00 9.28 86 THR B C 1
ATOM 532 O O . THR A 1 153 ? 11.857 20.621 28.818 1.00 7.46 86 THR B O 1
ATOM 536 N N . LEU A 1 154 ? 12.595 18.502 28.917 1.00 7.09 87 LEU B N 1
ATOM 537 C CA . LEU A 1 154 ? 12.166 18.331 30.296 1.00 8.48 87 LEU B CA 1
ATOM 538 C C . LEU A 1 154 ? 13.220 18.881 31.246 1.00 6.91 87 LEU B C 1
ATOM 539 O O . LEU A 1 154 ? 14.402 18.965 30.898 1.00 9.07 87 LEU B O 1
ATOM 544 N N . PHE A 1 155 ? 12.763 19.344 32.427 1.00 5.06 88 PHE B N 1
ATOM 545 C CA . PHE A 1 155 ? 13.664 19.917 33.420 1.00 4.78 88 PHE B CA 1
ATOM 546 C C . PHE A 1 155 ? 13.159 19.783 34.856 1.00 5.43 88 PHE B C 1
ATOM 547 O O . PHE A 1 155 ? 13.047 20.789 35.562 1.00 4.54 88 PHE B O 1
ATOM 555 N N . PRO A 1 156 ? 12.921 18.580 35.358 1.00 4.56 89 PRO B N 1
ATOM 556 C CA . PRO A 1 156 ? 12.474 18.444 36.745 1.00 3.67 89 PRO B CA 1
ATOM 557 C C . PRO A 1 156 ? 13.620 18.635 37.721 1.00 5.36 89 PRO B C 1
ATOM 558 O O . PRO A 1 156 ? 14.791 18.467 37.374 1.00 10.58 89 PRO B O 1
ATOM 562 N N . ASP A 1 157 ? 13.263 19.017 38.954 1.00 4.52 90 ASP B N 1
ATOM 563 C CA . ASP A 1 157 ? 14.228 19.175 40.034 1.00 5.29 90 ASP B CA 1
ATOM 564 C C . ASP A 1 157 ? 13.623 18.642 41.331 1.00 6.82 90 ASP B C 1
ATOM 565 O O . ASP A 1 157 ? 12.423 18.399 41.426 1.00 7.08 90 ASP B O 1
ATOM 570 N N . THR A 1 158 ? 14.464 18.454 42.343 1.00 7.30 91 THR B N 1
ATOM 571 C CA . THR A 1 158 ? 14.004 17.859 43.590 1.00 7.39 91 THR B CA 1
ATOM 572 C C . THR A 1 158 ? 14.931 18.259 44.737 1.00 9.20 91 THR B C 1
ATOM 573 O O . THR A 1 158 ? 16.076 18.672 44.530 1.00 11.34 91 THR B O 1
ATOM 577 N N . LEU A 1 159 ? 14.417 18.027 45.956 1.00 8.92 92 LEU B N 1
ATOM 578 C CA . LEU A 1 159 ? 14.942 18.457 47.253 1.00 12.19 92 LEU B CA 1
ATOM 579 C C . LEU A 1 159 ? 14.855 17.344 48.308 1.00 9.85 92 LEU B C 1
ATOM 580 O O . LEU A 1 159 ? 13.944 16.523 48.292 1.00 14.36 92 LEU B O 1
ATOM 585 N N . GLY A 1 160 ? 15.797 17.350 49.250 1.00 10.28 93 GLY B N 1
ATOM 586 C CA . GLY A 1 160 ? 15.725 16.374 50.324 1.00 12.42 93 GLY B CA 1
ATOM 587 C C . GLY A 1 160 ? 16.670 16.627 51.491 1.00 12.40 93 GLY B C 1
ATOM 588 O O . GLY A 1 160 ? 17.755 17.174 51.288 1.00 11.33 93 GLY B O 1
ATOM 589 N N . THR A 1 161 ? 16.312 16.238 52.716 1.00 9.18 94 THR B N 1
ATOM 590 C CA . THR A 1 161 ? 17.147 16.549 53.876 1.00 9.40 94 THR B CA 1
ATOM 591 C C . THR A 1 161 ? 17.441 15.278 54.673 1.00 10.29 94 THR B C 1
ATOM 592 O O . THR A 1 161 ? 16.521 14.600 55.140 1.00 10.84 94 THR B O 1
ATOM 596 N N . VAL A 1 162 ? 18.725 14.949 54.814 1.00 11.80 95 VAL B N 1
ATOM 597 C CA . VAL A 1 162 ? 19.177 13.822 55.625 1.00 12.66 95 VAL B CA 1
ATOM 598 C C . VAL A 1 162 ? 19.356 14.276 57.068 1.00 15.97 95 VAL B C 1
ATOM 599 O O . VAL A 1 162 ? 19.879 15.367 57.316 1.00 19.45 95 VAL B O 1
ATOM 603 N N . SER A 1 163 ? 18.934 13.446 58.031 1.00 14.02 96 SER B N 1
ATOM 604 C CA . SER A 1 163 ? 19.044 13.782 59.447 1.00 11.43 96 SER B CA 1
ATOM 605 C C . SER A 1 163 ? 19.608 12.612 60.230 1.00 12.27 96 SER B C 1
ATOM 606 O O . SER A 1 163 ? 19.208 11.461 60.027 1.00 16.30 96 SER B O 1
ATOM 609 N N . ASN A 1 164 ? 20.484 12.923 61.178 1.00 12.48 97 ASN B N 1
ATOM 610 C CA . ASN A 1 164 ? 21.086 11.929 62.051 1.00 9.58 97 ASN B CA 1
ATOM 611 C C . ASN A 1 164 ? 20.595 12.167 63.473 1.00 15.26 97 ASN B C 1
ATOM 612 O O . ASN A 1 164 ? 20.966 13.159 64.110 1.00 14.81 97 ASN B O 1
ATOM 617 N N . SER A 1 165 ? 19.784 11.248 63.979 1.00 16.54 98 SER B N 1
ATOM 618 C CA . SER A 1 165 ? 19.380 11.267 65.380 1.00 25.10 98 SER B CA 1
ATOM 619 C C . SER A 1 165 ? 19.632 9.913 66.035 1.00 26.08 98 SER B C 1
ATOM 620 O O . SER A 1 165 ? 18.910 9.513 66.945 1.00 28.46 98 SER B O 1
ATOM 623 N N . SER A 1 166 ? 20.695 9.225 65.618 1.00 23.70 99 SER B N 1
ATOM 624 C CA . SER A 1 166 ? 20.973 7.876 66.083 1.00 12.89 99 SER B CA 1
ATOM 625 C C . SER A 1 166 ? 21.672 7.861 67.424 1.00 14.30 99 SER B C 1
ATOM 626 O O . SER A 1 166 ? 21.715 6.815 68.072 1.00 14.31 99 SER B O 1
ATOM 629 N N . GLY A 1 167 ? 22.224 8.990 67.845 1.00 13.64 100 GLY B N 1
ATOM 630 C CA . GLY A 1 167 ? 22.970 9.080 69.075 1.00 9.90 100 GLY B CA 1
ATOM 631 C C . GLY A 1 167 ? 24.459 9.193 68.903 1.00 13.32 100 GLY B C 1
ATOM 632 O O . GLY A 1 167 ? 25.145 9.438 69.894 1.00 18.18 100 GLY B O 1
ATOM 633 N N . GLN A 1 168 ? 24.985 9.051 67.687 1.00 17.17 101 GLN B N 1
ATOM 634 C CA . GLN A 1 168 ? 26.423 9.091 67.454 1.00 15.97 101 GLN B CA 1
ATOM 635 C C . GLN A 1 168 ? 26.678 9.560 66.028 1.00 16.97 101 GLN B C 1
ATOM 636 O O . GLN A 1 168 ? 25.770 9.603 65.198 1.00 17.38 101 GLN B O 1
ATOM 642 N N . THR A 1 169 ? 27.932 9.902 65.743 1.00 11.24 102 THR B N 1
ATOM 643 C CA . THR A 1 169 ? 28.314 10.256 64.385 1.00 10.64 102 THR B CA 1
ATOM 644 C C . THR A 1 169 ? 28.230 9.036 63.486 1.00 14.35 102 THR B C 1
ATOM 645 O O . THR A 1 169 ? 28.650 7.945 63.876 1.00 14.80 102 THR B O 1
ATOM 649 N N . GLN A 1 170 ? 27.695 9.217 62.269 1.00 17.26 103 GLN B N 1
ATOM 650 C CA . GLN A 1 170 ? 27.582 8.103 61.329 1.00 8.26 103 GLN B CA 1
ATOM 651 C C . GLN A 1 170 ? 27.871 8.574 59.905 1.00 14.23 103 GLN B C 1
ATOM 652 O O . GLN A 1 170 ? 27.690 9.754 59.576 1.00 13.58 103 GLN B O 1
ATOM 658 N N . VAL A 1 171 ? 28.311 7.646 59.049 1.00 6.34 104 VAL B N 1
ATOM 659 C CA . VAL A 1 171 ? 28.539 7.955 57.644 1.00 6.32 104 VAL B CA 1
ATOM 660 C C . VAL A 1 171 ? 27.261 7.651 56.888 1.00 8.93 104 VAL B C 1
ATOM 661 O O . VAL A 1 171 ? 26.684 6.572 57.055 1.00 9.69 104 VAL B O 1
ATOM 665 N N . TYR A 1 172 ? 26.832 8.593 56.045 1.00 11.51 105 TYR B N 1
ATOM 666 C CA . TYR A 1 172 ? 25.631 8.493 55.227 1.00 7.91 105 TYR B CA 1
ATOM 667 C C . TYR A 1 172 ? 25.983 8.545 53.747 1.00 9.79 105 TYR B C 1
ATOM 668 O O . TYR A 1 172 ? 27.025 9.082 53.341 1.00 9.68 105 TYR B O 1
ATOM 677 N N . GLU A 1 173 ? 25.078 7.990 52.947 1.00 8.95 106 GLU B N 1
ATOM 678 C CA . GLU A 1 173 ? 25.221 7.938 51.502 1.00 10.77 106 GLU B CA 1
ATOM 679 C C . GLU A 1 173 ? 23.954 8.442 50.821 1.00 12.80 106 GLU B C 1
ATOM 680 O O . GLU A 1 173 ? 22.832 8.048 51.190 1.00 9.32 106 GLU B O 1
ATOM 686 N N . VAL A 1 174 ? 24.151 9.303 49.810 1.00 11.08 107 VAL B N 1
ATOM 687 C CA . VAL A 1 174 ? 23.074 9.932 49.054 1.00 8.14 107 VAL B CA 1
ATOM 688 C C . VAL A 1 174 ? 23.316 9.678 47.573 1.00 10.10 107 VAL B C 1
ATOM 689 O O . VAL A 1 174 ? 24.456 9.732 47.102 1.00 10.52 107 VAL B O 1
ATOM 693 N N . ARG A 1 175 ? 22.254 9.371 46.837 1.00 10.92 108 ARG B N 1
ATOM 694 C CA . ARG A 1 175 ? 22.390 9.233 45.395 1.00 7.57 108 ARG B CA 1
ATOM 695 C C . ARG A 1 175 ? 21.116 9.731 44.737 1.00 6.48 108 ARG B C 1
ATOM 696 O O . ARG A 1 175 ? 20.110 9.975 45.404 1.00 4.97 108 ARG B O 1
ATOM 704 N N . CYS A 1 176 ? 21.166 9.884 43.413 1.00 4.81 109 CYS B N 1
ATOM 705 C CA . CYS A 1 176 ? 20.032 10.392 42.647 1.00 5.92 109 CYS B CA 1
ATOM 706 C C . CYS A 1 176 ? 19.686 9.412 41.540 1.00 5.77 109 CYS B C 1
ATOM 707 O O . CYS A 1 176 ? 20.559 9.032 40.760 1.00 9.92 109 CYS B O 1
ATOM 710 N N . VAL A 1 177 ? 18.419 9.000 41.484 1.00 6.48 110 VAL B N 1
ATOM 711 C CA . VAL A 1 177 ? 17.911 8.027 40.521 1.00 7.28 110 VAL B CA 1
ATOM 712 C C . VAL A 1 177 ? 16.928 8.730 39.590 1.00 10.20 110 VAL B C 1
ATOM 713 O O . VAL A 1 177 ? 16.008 9.420 40.047 1.00 8.41 110 VAL B O 1
ATOM 717 N N . THR A 1 178 ? 17.133 8.577 38.285 1.00 10.38 111 THR B N 1
ATOM 718 C CA . THR A 1 178 ? 16.223 9.111 37.286 1.00 7.23 111 THR B CA 1
ATOM 719 C C . THR A 1 178 ? 15.563 7.971 36.524 1.00 10.14 111 THR B C 1
ATOM 720 O O . THR A 1 178 ? 16.202 6.954 36.234 1.00 10.66 111 THR B O 1
ATOM 724 N N . SER A 1 179 ? 14.289 8.148 36.181 1.00 7.45 112 SER B N 1
ATOM 725 C CA . SER A 1 179 ? 13.610 7.132 35.388 1.00 9.88 112 SER B CA 1
ATOM 726 C C . SER A 1 179 ? 12.538 7.783 34.522 1.00 9.75 112 SER B C 1
ATOM 727 O O . SER A 1 179 ? 12.036 8.868 34.818 1.00 8.35 112 SER B O 1
ATOM 730 N N . THR A 1 180 ? 12.188 7.110 33.437 1.00 8.32 113 THR B N 1
ATOM 731 C CA . THR A 1 180 ? 11.199 7.637 32.511 1.00 11.44 113 THR B CA 1
ATOM 732 C C . THR A 1 180 ? 10.113 6.609 32.231 1.00 11.77 113 THR B C 1
ATOM 733 O O . THR A 1 180 ? 10.320 5.398 32.341 1.00 11.91 113 THR B O 1
ATOM 737 N N . THR A 1 181 ? 8.952 7.122 31.846 1.00 9.28 114 THR B N 1
ATOM 738 C CA . THR A 1 181 ? 7.939 6.335 31.160 1.00 10.50 114 THR B CA 1
ATOM 739 C C . THR A 1 181 ? 7.723 6.954 29.783 1.00 12.77 114 THR B C 1
ATOM 740 O O . THR A 1 181 ? 8.031 8.134 29.561 1.00 12.61 114 THR B O 1
ATOM 744 N N . GLY A 1 182 ? 7.242 6.139 28.842 1.00 12.06 115 GLY B N 1
ATOM 745 C CA . GLY A 1 182 ? 6.981 6.609 27.503 1.00 9.42 115 GLY B CA 1
ATOM 746 C C . GLY A 1 182 ? 8.059 6.199 26.523 1.00 14.50 115 GLY B C 1
ATOM 747 O O . GLY A 1 182 ? 9.160 5.780 26.898 1.00 13.30 115 GLY B O 1
ATOM 748 N N . PRO A 1 183 ? 7.766 6.328 25.233 1.00 11.15 116 PRO B N 1
ATOM 749 C CA . PRO A 1 183 ? 8.759 5.943 24.226 1.00 7.36 116 PRO B CA 1
ATOM 750 C C . PRO A 1 183 ? 9.826 6.988 23.950 1.00 10.84 116 PRO B C 1
ATOM 751 O O . PRO A 1 183 ? 10.905 6.613 23.477 1.00 12.22 116 PRO B O 1
ATOM 755 N N . GLY A 1 184 ? 9.618 8.262 24.294 1.00 12.04 117 GLY B N 1
ATOM 756 C CA . GLY A 1 184 ? 10.552 9.290 23.877 1.00 7.29 117 GLY B CA 1
ATOM 757 C C . GLY A 1 184 ? 11.802 9.320 24.740 1.00 11.42 117 GLY B C 1
ATOM 758 O O . GLY A 1 184 ? 11.810 8.872 25.888 1.00 10.59 117 GLY B O 1
ATOM 759 N N . THR A 1 185 ? 12.887 9.835 24.152 1.00 9.48 118 THR B N 1
ATOM 760 C CA . THR A 1 185 ? 14.159 10.016 24.835 1.00 8.10 118 THR B CA 1
ATOM 761 C C . THR A 1 185 ? 14.664 11.423 24.553 1.00 11.55 118 THR B C 1
ATOM 762 O O . THR A 1 185 ? 14.315 12.039 23.540 1.00 12.14 118 THR B O 1
ATOM 766 N N . GLY A 1 186 ? 15.531 11.911 25.441 1.00 10.38 119 GLY B N 1
ATOM 767 C CA . GLY A 1 186 ? 16.098 13.232 25.274 1.00 9.56 119 GLY B CA 1
ATOM 768 C C . GLY A 1 186 ? 17.545 13.328 25.698 1.00 8.52 119 GLY B C 1
ATOM 769 O O . GLY A 1 186 ? 17.931 12.760 26.722 1.00 11.06 119 GLY B O 1
ATOM 770 N N . ALA A 1 187 ? 18.351 14.042 24.919 1.00 7.80 120 ALA B N 1
ATOM 771 C CA . ALA A 1 187 ? 19.763 14.184 25.244 1.00 6.95 120 ALA B CA 1
ATOM 772 C C . ALA A 1 187 ? 19.931 14.939 26.557 1.00 9.12 120 ALA B C 1
ATOM 773 O O . ALA A 1 187 ? 19.223 15.917 26.825 1.00 7.85 120 ALA B O 1
ATOM 775 N N . ILE A 1 188 ? 20.871 14.477 27.380 1.00 11.31 121 ILE B N 1
ATOM 776 C CA . ILE A 1 188 ? 21.147 15.117 28.663 1.00 7.17 121 ILE B CA 1
ATOM 777 C C . ILE A 1 188 ? 21.940 16.387 28.410 1.00 7.28 121 ILE B C 1
ATOM 778 O O . ILE A 1 188 ? 22.938 16.371 27.680 1.00 5.82 121 ILE B O 1
ATOM 783 N N . ASP A 1 189 ? 21.481 17.490 28.999 1.00 6.91 122 ASP B N 1
ATOM 784 C CA . ASP A 1 189 ? 22.178 18.772 29.005 1.00 4.98 122 ASP B CA 1
ATOM 785 C C . ASP A 1 189 ? 23.097 18.753 30.219 1.00 6.66 122 ASP B C 1
ATOM 786 O O . ASP A 1 189 ? 22.703 19.104 31.333 1.00 5.46 122 ASP B O 1
ATOM 791 N N . GLN A 1 190 ? 24.333 18.300 30.003 1.00 8.05 123 GLN B N 1
ATOM 792 C CA . GLN A 1 190 ? 25.187 17.925 31.130 1.00 7.24 123 GLN B CA 1
ATOM 793 C C . GLN A 1 190 ? 25.558 19.066 32.075 1.00 7.28 123 GLN B C 1
ATOM 794 O O . GLN A 1 190 ? 25.643 18.797 33.285 1.00 8.04 123 GLN B O 1
ATOM 800 N N . PRO A 1 191 ? 25.828 20.303 31.637 1.00 5.57 124 PRO B N 1
ATOM 801 C CA . PRO A 1 191 ? 26.251 21.334 32.595 1.00 3.96 124 PRO B CA 1
ATOM 802 C C . PRO A 1 191 ? 25.209 21.679 33.645 1.00 6.46 124 PRO B C 1
ATOM 803 O O . PRO A 1 191 ? 25.543 22.297 34.666 1.00 6.87 124 PRO B O 1
ATOM 807 N N . VAL A 1 192 ? 23.947 21.336 33.426 1.00 8.62 125 VAL B N 1
ATOM 808 C CA . VAL A 1 192 ? 22.912 21.666 34.390 1.00 6.27 125 VAL B CA 1
ATOM 809 C C . VAL A 1 192 ? 22.245 20.426 34.949 1.00 6.09 125 VAL B C 1
ATOM 810 O O . VAL A 1 192 ? 21.208 20.532 35.587 1.00 7.56 125 VAL B O 1
ATOM 814 N N . SER A 1 193 ? 22.817 19.248 34.717 1.00 5.29 126 SER B N 1
ATOM 815 C CA . SER A 1 193 ? 22.254 17.991 35.206 1.00 6.50 126 SER B CA 1
ATOM 816 C C . SER A 1 193 ? 23.184 17.394 36.269 1.00 9.33 126 SER B C 1
ATOM 817 O O . SER A 1 193 ? 24.184 16.741 35.950 1.00 9.38 126 SER B O 1
ATOM 820 N N . TYR A 1 194 ? 22.815 17.562 37.535 1.00 8.52 127 TYR B N 1
ATOM 821 C CA . TYR A 1 194 ? 23.699 17.158 38.613 1.00 6.28 127 TYR B CA 1
ATOM 822 C C . TYR A 1 194 ? 22.908 17.061 39.911 1.00 8.50 127 TYR B C 1
ATOM 823 O O . TYR A 1 194 ? 21.738 17.459 40.001 1.00 8.70 127 TYR B O 1
ATOM 832 N N . VAL A 1 195 ? 23.579 16.507 40.915 1.00 6.00 128 VAL B N 1
ATOM 833 C CA . VAL A 1 195 ? 23.101 16.451 42.287 1.00 8.26 128 VAL B CA 1
ATOM 834 C C . VAL A 1 195 ? 24.188 17.057 43.177 1.00 8.32 128 VAL B C 1
ATOM 835 O O . VAL A 1 195 ? 25.383 16.788 42.987 1.00 8.02 128 VAL B O 1
ATOM 839 N N . THR A 1 196 ? 23.781 17.919 44.111 1.00 7.75 129 THR B N 1
ATOM 840 C CA . THR A 1 196 ? 24.746 18.639 44.930 1.00 8.29 129 THR B CA 1
ATOM 841 C C . THR A 1 196 ? 24.200 18.885 46.329 1.00 7.40 129 THR B C 1
ATOM 842 O O . THR A 1 196 ? 22.989 18.992 46.552 1.00 12.14 129 THR B O 1
ATOM 846 N N . GLY A 1 197 ? 25.130 19.014 47.266 1.00 9.82 130 GLY B N 1
ATOM 847 C CA . GLY A 1 197 ? 24.806 19.270 48.651 1.00 9.35 130 GLY B CA 1
ATOM 848 C C . GLY A 1 197 ? 25.960 18.957 49.576 1.00 9.17 130 GLY B C 1
ATOM 849 O O . GLY A 1 197 ? 25.806 19.119 50.791 1.00 15.62 130 GLY B O 1
ATOM 850 N N . GLY B 1 79 ? 30.942 27.083 50.192 1.00 47.47 12 GLY C N 1
ATOM 851 C CA . GLY B 1 79 ? 30.942 25.722 50.701 1.00 45.53 12 GLY C CA 1
ATOM 852 C C . GLY B 1 79 ? 31.664 24.753 49.782 1.00 39.83 12 GLY C C 1
ATOM 853 O O . GLY B 1 79 ? 31.903 23.593 50.141 1.00 27.19 12 GLY C O 1
ATOM 854 N N . ASN B 1 80 ? 32.014 25.246 48.591 1.00 43.19 13 ASN C N 1
ATOM 855 C CA . ASN B 1 80 ? 32.688 24.419 47.592 1.00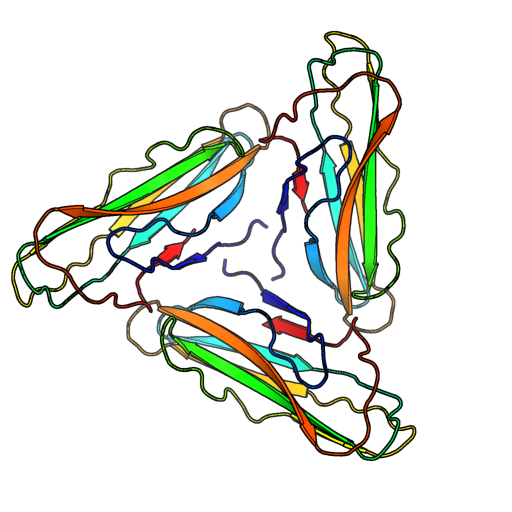 31.47 13 ASN C CA 1
ATOM 856 C C . ASN B 1 80 ? 34.103 24.106 48.061 1.00 19.82 13 ASN C C 1
ATOM 857 O O . ASN B 1 80 ? 34.826 25.011 48.475 1.00 20.98 13 ASN C O 1
ATOM 862 N N . PRO B 1 81 ? 34.539 22.862 48.011 1.00 24.05 14 PRO C N 1
ATOM 863 C CA . PRO B 1 81 ? 35.861 22.535 48.544 1.00 24.79 14 PRO C CA 1
ATOM 864 C C . PRO B 1 81 ? 36.979 22.833 47.554 1.00 19.03 14 PRO C C 1
ATOM 865 O O . PRO B 1 81 ? 36.778 22.927 46.344 1.00 21.85 14 PRO C O 1
ATOM 869 N N . VAL B 1 82 ? 38.185 22.950 48.109 1.00 16.58 15 VAL C N 1
ATOM 870 C CA . VAL B 1 82 ? 39.393 22.988 47.299 1.00 11.70 15 VAL C CA 1
ATOM 871 C C . VAL B 1 82 ? 39.627 21.593 46.743 1.00 11.57 15 VAL C C 1
ATOM 872 O O . VAL B 1 82 ? 39.421 20.592 47.438 1.00 11.85 15 VAL C O 1
ATOM 876 N N . LEU B 1 83 ? 39.993 21.513 45.465 1.00 13.08 16 LEU C N 1
ATOM 877 C CA . LEU B 1 83 ? 40.268 20.242 44.803 1.00 6.04 16 LEU C CA 1
ATOM 878 C C . LEU B 1 83 ? 41.746 20.154 44.435 1.00 7.15 16 LEU C C 1
ATOM 879 O O . LEU B 1 83 ? 42.373 21.160 44.088 1.00 8.50 16 LEU C O 1
ATOM 884 N N . THR B 1 84 ? 42.306 18.949 44.515 1.00 6.90 17 THR C N 1
ATOM 885 C CA . THR B 1 84 ? 43.728 18.752 44.265 1.00 5.21 17 THR C CA 1
ATOM 886 C C . THR B 1 84 ? 43.936 17.437 43.530 1.00 6.21 17 THR C C 1
ATOM 887 O O . THR B 1 84 ? 43.372 16.413 43.924 1.00 5.39 17 THR C O 1
ATOM 891 N N . GLU B 1 85 ? 44.726 17.469 42.454 1.00 7.49 18 GLU C N 1
ATOM 892 C CA . GLU B 1 85 ? 45.093 16.242 41.753 1.00 5.40 18 GLU C CA 1
ATOM 893 C C . GLU B 1 85 ? 46.562 16.320 41.380 1.00 7.94 18 GLU C C 1
ATOM 894 O O . GLU B 1 85 ? 47.155 17.404 41.314 1.00 6.12 18 GLU C O 1
ATOM 900 N N . LEU B 1 86 ? 47.147 15.144 41.176 1.00 6.09 19 LEU C N 1
ATOM 901 C CA . LEU B 1 86 ? 48.565 15.028 40.900 1.00 5.71 19 LEU C CA 1
ATOM 902 C C . LEU B 1 86 ? 48.876 15.246 39.422 1.00 7.77 19 LEU C C 1
ATOM 903 O O . LEU B 1 86 ? 48.065 14.948 38.544 1.00 10.42 19 LEU C O 1
ATOM 908 N N . ILE B 1 87 ? 50.061 15.794 39.156 1.00 7.86 20 ILE C N 1
ATOM 909 C CA . ILE B 1 87 ? 50.673 15.762 37.832 1.00 5.92 20 ILE C CA 1
ATOM 910 C C . ILE B 1 87 ? 51.719 14.657 37.882 1.00 6.37 20 ILE C C 1
ATOM 911 O O . ILE B 1 87 ? 52.711 14.764 38.609 1.00 10.74 20 ILE C O 1
ATOM 916 N N . THR B 1 88 ? 51.504 13.587 37.132 1.00 6.59 21 THR C N 1
ATOM 917 C CA . THR B 1 88 ? 52.286 12.373 37.297 1.00 6.30 21 THR C CA 1
ATOM 918 C C . THR B 1 88 ? 53.317 12.160 36.199 1.00 6.61 21 THR C C 1
ATOM 919 O O . THR B 1 88 ? 54.090 11.211 36.292 1.00 9.00 21 THR C O 1
ATOM 923 N N . GLY B 1 89 ? 53.365 13.019 35.182 1.00 10.27 22 GLY C N 1
ATOM 924 C CA . GLY B 1 89 ? 54.287 12.818 34.080 1.00 6.81 22 GLY C CA 1
ATOM 925 C C . GLY B 1 89 ? 54.533 14.098 33.318 1.00 7.95 22 GLY C C 1
ATOM 926 O O . GLY B 1 89 ? 53.797 15.083 33.463 1.00 7.35 22 GLY C O 1
ATOM 927 N N . GLN B 1 90 ? 55.609 14.081 32.514 1.00 8.32 23 GLN C N 1
ATOM 928 C CA . GLN B 1 90 ? 55.962 15.208 31.645 1.00 8.22 23 GLN C CA 1
ATOM 929 C C . GLN B 1 90 ? 55.058 15.298 30.422 1.00 6.20 23 GLN C C 1
ATOM 930 O O . GLN B 1 90 ? 54.918 16.381 29.847 1.00 4.01 23 GLN C O 1
ATOM 936 N N . ASN B 1 91 ? 54.456 14.172 30.004 1.00 7.04 24 ASN C N 1
ATOM 937 C CA . ASN B 1 91 ? 53.535 14.133 28.862 1.00 8.58 24 ASN C CA 1
ATOM 938 C C . ASN B 1 91 ? 52.281 13.406 29.333 1.00 8.58 24 ASN C C 1
ATOM 939 O O . ASN B 1 91 ? 52.082 12.241 28.992 1.00 6.35 24 ASN C O 1
ATOM 944 N N . ALA B 1 92 ? 51.401 14.128 30.034 1.00 7.55 25 ALA C N 1
ATOM 945 C CA . ALA B 1 92 ? 50.288 13.509 30.735 1.00 4.78 25 ALA C CA 1
ATOM 946 C C . ALA B 1 92 ? 49.140 14.497 30.899 1.00 5.91 25 ALA C C 1
ATOM 947 O O . ALA B 1 92 ? 49.292 15.704 30.688 1.00 6.20 25 ALA C O 1
ATOM 949 N N . THR B 1 93 ? 47.971 13.951 31.224 1.00 2.98 26 THR C N 1
ATOM 950 C CA . THR B 1 93 ? 46.769 14.705 31.547 1.00 4.94 26 THR C CA 1
ATOM 951 C C . THR B 1 93 ? 46.278 14.295 32.927 1.00 5.87 26 THR C C 1
ATOM 952 O O . THR B 1 93 ? 46.037 13.110 33.171 1.00 6.13 26 THR C O 1
ATOM 956 N N . SER B 1 94 ? 46.064 15.267 33.804 1.00 4.58 27 SER C N 1
ATOM 957 C CA . SER B 1 94 ? 45.643 14.962 35.164 1.00 4.82 27 SER C CA 1
ATOM 958 C C . SER B 1 94 ? 44.192 14.453 35.222 1.00 6.02 27 SER C C 1
ATOM 959 O O . SER B 1 94 ? 43.423 14.511 34.250 1.00 4.77 27 SER C O 1
ATOM 962 N N . ASN B 1 95 ? 43.821 13.944 36.398 1.00 5.14 28 ASN C N 1
ATOM 963 C CA . ASN B 1 95 ? 42.418 13.676 36.684 1.00 5.72 28 ASN C CA 1
ATOM 964 C C . ASN B 1 95 ? 41.633 14.978 36.606 1.00 6.18 28 ASN C C 1
ATOM 965 O O . ASN B 1 95 ? 42.192 16.073 36.705 1.00 7.60 28 ASN C O 1
ATOM 970 N N . VAL B 1 96 ? 40.334 14.855 36.496 1.00 5.59 29 VAL C N 1
ATOM 971 C CA . VAL B 1 96 ? 39.468 16.014 36.327 1.00 5.93 29 VAL C CA 1
ATOM 972 C C . VAL B 1 96 ? 39.068 16.586 37.684 1.00 6.72 29 VAL C C 1
ATOM 973 O O . VAL B 1 96 ? 38.876 15.848 38.658 1.00 11.74 29 VAL C O 1
ATOM 977 N N . LEU B 1 97 ? 39.052 17.912 37.771 1.00 5.89 30 LEU C N 1
ATOM 978 C CA . LEU B 1 97 ? 38.534 18.657 38.915 1.00 6.89 30 LEU C CA 1
ATOM 979 C C . LEU B 1 97 ? 37.151 19.187 38.541 1.00 9.85 30 LEU C C 1
ATOM 980 O O . LEU B 1 97 ? 37.028 19.993 37.603 1.00 7.60 30 LEU C O 1
ATOM 985 N N . ARG B 1 98 ? 36.116 18.720 39.251 1.00 7.52 31 ARG C N 1
ATOM 986 C CA . ARG B 1 98 ? 34.720 18.956 38.876 1.00 8.62 31 ARG C CA 1
ATOM 987 C C . ARG B 1 98 ? 34.020 19.749 39.958 1.00 9.88 31 ARG C C 1
ATOM 988 O O . ARG B 1 98 ? 34.105 19.393 41.140 1.00 14.88 31 ARG C O 1
ATOM 996 N N . PHE B 1 99 ? 33.295 20.792 39.560 1.00 7.21 32 PHE C N 1
ATOM 997 C CA . PHE B 1 99 ? 32.746 21.688 40.572 1.00 6.96 32 PHE C CA 1
ATOM 998 C C . PHE B 1 99 ? 31.600 22.502 39.989 1.00 9.54 32 PHE C C 1
ATOM 999 O O . PHE B 1 99 ? 31.637 22.890 38.819 1.00 9.91 32 PHE C O 1
ATOM 1007 N N . THR B 1 100 ? 30.597 22.783 40.818 1.00 8.33 33 THR C N 1
ATOM 1008 C CA . THR B 1 100 ? 29.591 23.773 40.444 1.00 9.50 33 THR C CA 1
ATOM 1009 C C . THR B 1 100 ? 30.169 25.182 40.536 1.00 9.91 33 THR C C 1
ATOM 1010 O O . THR B 1 100 ? 31.105 25.445 41.292 1.00 11.26 33 THR C O 1
ATOM 1014 N N . LEU B 1 101 ? 29.613 26.086 39.737 1.00 8.30 34 LEU C N 1
ATOM 1015 C CA . LEU B 1 101 ? 29.962 27.499 39.749 1.00 8.37 34 LEU C CA 1
ATOM 1016 C C . LEU B 1 101 ? 28.687 28.283 39.501 1.00 7.96 34 LEU C C 1
ATOM 1017 O O . LEU B 1 101 ? 27.917 27.959 38.588 1.00 10.01 34 LEU C O 1
ATOM 1022 N N . GLU B 1 102 ? 28.433 29.258 40.355 1.00 12.08 35 GLU C N 1
ATOM 1023 C CA . GLU B 1 102 ? 27.245 30.078 40.232 1.00 15.09 35 GLU C CA 1
ATOM 1024 C C . GLU B 1 102 ? 27.394 31.098 39.119 1.00 15.66 35 GLU C C 1
ATOM 1025 O O . GLU B 1 102 ? 28.501 31.452 38.702 1.00 13.12 35 GLU C O 1
ATOM 1031 N N . ASN B 1 103 ? 26.249 31.574 38.644 1.00 15.65 36 ASN C N 1
ATOM 1032 C CA . ASN B 1 103 ? 26.247 32.610 37.631 1.00 16.78 36 ASN C CA 1
ATOM 1033 C C . ASN B 1 103 ? 26.909 33.856 38.194 1.00 17.52 36 ASN C C 1
ATOM 1034 O O . ASN B 1 103 ? 26.523 34.354 39.257 1.00 16.75 36 ASN C O 1
ATOM 1039 N N . GLY B 1 104 ? 27.899 34.369 37.472 1.00 16.43 37 GLY C N 1
ATOM 1040 C CA . GLY B 1 104 ? 28.645 35.524 37.917 1.00 9.20 37 GLY C CA 1
ATOM 1041 C C . GLY B 1 104 ? 29.811 35.234 3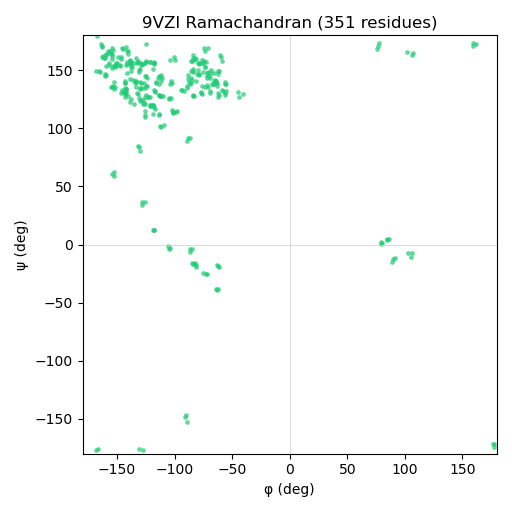8.834 1.00 13.68 37 GLY C C 1
ATOM 1042 O O . GLY B 1 104 ? 30.457 36.184 39.292 1.00 13.71 37 GLY C O 1
ATOM 1043 N N . ALA B 1 105 ? 30.129 33.966 39.091 1.00 10.80 38 ALA C N 1
ATOM 1044 C CA . ALA B 1 105 ? 31.223 33.60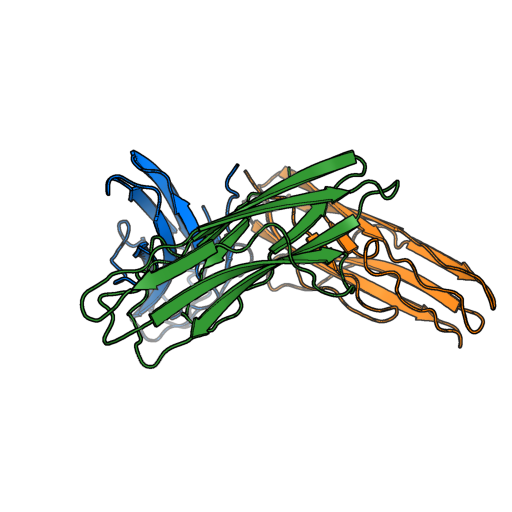4 39.980 1.00 8.52 38 ALA C CA 1
ATOM 1045 C C . ALA B 1 105 ? 32.453 33.225 39.168 1.00 8.00 38 ALA C C 1
ATOM 1046 O O . ALA B 1 105 ? 32.369 32.965 37.969 1.00 13.68 38 ALA C O 1
ATOM 1048 N N . SER B 1 106 ? 33.610 33.244 39.835 1.00 9.12 39 SER C N 1
ATOM 1049 C CA . SER B 1 106 ? 34.888 32.892 39.231 1.00 9.65 39 SER C CA 1
ATOM 1050 C C . SER B 1 106 ? 35.706 32.040 40.185 1.00 10.23 39 SER C C 1
ATOM 1051 O O . SER B 1 106 ? 35.588 32.149 41.408 1.00 6.18 39 SER C O 1
ATOM 1054 N N . ARG B 1 107 ? 36.575 31.223 39.610 1.00 7.81 40 ARG C N 1
ATOM 1055 C CA . ARG B 1 107 ? 37.379 30.340 40.431 1.00 6.06 40 ARG C CA 1
ATOM 1056 C C . ARG B 1 107 ? 38.733 30.154 39.778 1.00 7.86 40 ARG C C 1
ATOM 1057 O O . ARG B 1 107 ? 38.816 29.850 38.587 1.00 11.48 40 ARG C O 1
ATOM 1065 N N . GLN B 1 108 ? 39.786 30.326 40.559 1.00 8.62 41 GLN C N 1
ATOM 1066 C CA . GLN B 1 108 ? 41.142 30.296 40.048 1.00 9.72 41 GLN C CA 1
ATOM 1067 C C . GLN B 1 108 ? 41.812 28.968 40.386 1.00 13.26 41 GLN C C 1
ATOM 1068 O O . GLN B 1 108 ? 41.604 28.408 41.466 1.00 13.43 41 GLN C O 1
ATOM 1074 N N . PHE B 1 109 ? 42.595 28.454 39.442 1.00 8.10 42 PHE C N 1
ATOM 1075 C CA . PHE B 1 109 ? 43.351 27.228 39.609 1.00 9.14 42 PHE C CA 1
ATOM 1076 C C . PHE B 1 109 ? 44.811 27.508 39.304 1.00 9.49 42 PHE C C 1
ATOM 1077 O O . PHE B 1 109 ? 45.123 28.323 38.430 1.00 11.41 42 PHE C O 1
ATOM 1085 N N . THR B 1 110 ? 45.703 26.839 40.037 1.00 12.67 43 THR C N 1
ATOM 1086 C CA . THR B 1 110 ? 47.136 26.914 39.796 1.00 9.63 43 THR C CA 1
ATOM 1087 C C . THR B 1 110 ? 47.672 25.512 39.595 1.00 8.70 43 THR C C 1
ATOM 1088 O O . THR B 1 110 ? 47.063 24.531 40.030 1.00 14.24 43 THR C O 1
ATOM 1092 N N . ALA B 1 111 ? 48.809 25.417 38.911 1.00 8.75 44 ALA C N 1
ATOM 1093 C CA . ALA B 1 111 ? 49.423 24.107 38.723 1.00 8.25 44 ALA C CA 1
ATOM 1094 C C . ALA B 1 111 ? 50.924 24.238 38.510 1.00 7.12 44 ALA C C 1
ATOM 1095 O O . ALA B 1 111 ? 51.405 25.241 37.985 1.00 9.78 44 ALA C O 1
ATOM 1097 N N . GLN B 1 112 ? 51.664 23.204 38.889 1.00 6.73 45 GLN C N 1
ATOM 1098 C CA . GLN B 1 112 ? 53.092 23.236 38.598 1.00 8.63 45 GLN C CA 1
ATOM 1099 C C . GLN B 1 112 ? 53.643 21.823 38.564 1.00 9.72 45 GLN C C 1
ATOM 1100 O O . GLN B 1 112 ? 53.061 20.894 39.142 1.00 8.82 45 GLN C O 1
ATOM 1106 N N . VAL B 1 113 ? 54.764 21.677 37.849 1.00 5.05 46 VAL C N 1
ATOM 1107 C CA . VAL B 1 113 ? 55.383 20.366 37.681 1.00 6.44 46 VAL C CA 1
ATOM 1108 C C . VAL B 1 113 ? 56.899 20.520 37.724 1.00 9.23 46 VAL C C 1
ATOM 1109 O O . VAL B 1 113 ? 57.469 21.420 37.095 1.00 9.25 46 VAL C O 1
ATOM 1113 N N . ARG B 1 114 ? 57.550 19.643 38.479 1.00 7.68 47 ARG C N 1
ATOM 1114 C CA . ARG B 1 114 ? 58.991 19.683 38.669 1.00 8.29 47 ARG C CA 1
ATOM 1115 C C . ARG B 1 114 ? 59.599 18.397 38.135 1.00 8.29 47 ARG C C 1
ATOM 1116 O O . ARG B 1 114 ? 59.300 17.316 38.642 1.00 8.59 47 ARG C O 1
ATOM 1124 N N . ALA B 1 115 ? 60.474 18.519 37.142 1.00 6.68 48 ALA C N 1
ATOM 1125 C CA . ALA B 1 115 ? 61.081 17.364 36.495 1.00 8.06 48 ALA C CA 1
ATOM 1126 C C . ALA B 1 115 ? 62.583 17.581 36.358 1.00 10.62 48 ALA C C 1
ATOM 1127 O O . ALA B 1 115 ? 63.021 18.672 36.001 1.00 8.11 48 ALA C O 1
ATOM 1129 N N . GLY B 1 116 ? 63.370 16.558 36.670 1.00 13.58 49 GLY C N 1
ATOM 1130 C CA . GLY B 1 116 ? 64.807 16.657 36.567 1.00 13.25 49 GLY C CA 1
ATOM 1131 C C . GLY B 1 116 ? 65.492 15.579 37.377 1.00 11.33 49 GLY C C 1
ATOM 1132 O O . GLY B 1 116 ? 64.846 14.808 38.079 1.00 19.33 49 GLY C O 1
ATOM 1133 N N . PRO B 1 117 ? 66.807 15.459 37.255 1.00 16.12 50 PRO C N 1
ATOM 1134 C CA . PRO B 1 117 ? 67.710 16.210 36.373 1.00 13.34 50 PRO C CA 1
ATOM 1135 C C . PRO B 1 117 ? 67.511 15.765 34.934 1.00 12.12 50 PRO C C 1
ATOM 1136 O O . PRO B 1 117 ? 67.301 14.581 34.671 1.00 11.13 50 PRO C O 1
ATOM 1140 N N . LEU B 1 118 ? 67.600 16.674 33.972 1.00 10.62 51 LEU C N 1
ATOM 1141 C CA . LEU B 1 118 ? 67.345 16.295 32.595 1.00 9.72 51 LEU C CA 1
ATOM 1142 C C . LEU B 1 118 ? 68.475 15.436 32.036 1.00 13.50 51 LEU C C 1
ATOM 1143 O O . LEU B 1 118 ? 69.657 15.647 32.329 1.00 8.79 51 LEU C O 1
ATOM 1148 N N . THR B 1 119 ? 68.095 14.488 31.190 1.00 13.32 52 THR C N 1
ATOM 1149 C CA . THR B 1 119 ? 69.011 13.667 30.422 1.00 9.83 52 THR C CA 1
ATOM 1150 C C . THR B 1 119 ? 69.413 14.311 29.109 1.00 15.70 52 THR C C 1
ATOM 1151 O O . THR B 1 119 ? 70.240 13.751 28.382 1.00 16.34 52 THR C O 1
ATOM 1155 N N . GLY B 1 120 ? 68.841 15.459 28.782 1.00 16.59 53 GLY C N 1
ATOM 1156 C CA . GLY B 1 120 ? 69.075 16.070 27.489 1.00 14.91 53 GLY C CA 1
ATOM 1157 C C . GLY B 1 120 ? 68.245 17.323 27.397 1.00 11.66 53 GLY C C 1
ATOM 1158 O O . GLY B 1 120 ? 67.632 17.736 28.380 1.00 17.69 53 GLY C O 1
ATOM 1159 N N . ASN B 1 121 ? 68.246 17.940 26.220 1.00 15.24 54 ASN C N 1
ATOM 1160 C CA . ASN B 1 121 ? 67.487 19.172 26.022 1.00 12.77 54 ASN C CA 1
ATOM 1161 C C . ASN B 1 121 ? 65.998 18.931 26.194 1.00 8.50 54 ASN C C 1
ATOM 1162 O O . ASN B 1 121 ? 65.462 17.920 25.730 1.00 8.88 54 ASN C O 1
ATOM 1167 N N . CYS B 1 122 ? 65.329 19.842 26.901 1.00 6.77 55 CYS C N 1
ATOM 1168 C CA . CYS B 1 122 ? 63.903 19.635 27.118 1.00 6.61 55 CYS C CA 1
ATOM 1169 C C . CYS B 1 122 ? 63.179 20.951 27.337 1.00 5.54 55 CYS C C 1
ATOM 1170 O O . CYS B 1 122 ? 63.655 21.815 28.086 1.00 5.78 55 CYS C O 1
ATOM 1173 N N . THR B 1 123 ? 62.014 21.079 26.693 1.00 4.65 56 THR C N 1
ATOM 1174 C CA . THR B 1 123 ? 61.086 22.177 26.939 1.00 5.73 56 THR C CA 1
ATOM 1175 C C . THR B 1 123 ? 59.791 21.599 27.478 1.00 7.10 56 THR C C 1
ATOM 1176 O O . THR B 1 123 ? 59.107 20.832 26.778 1.00 5.86 56 THR C O 1
ATOM 1180 N N . GLN B 1 124 ? 59.470 21.974 28.722 1.00 6.90 57 GLN C N 1
ATOM 1181 C CA . GLN B 1 124 ? 58.305 21.496 29.450 1.00 5.50 57 GLN C CA 1
ATOM 1182 C C . GLN B 1 124 ? 57.251 22.595 29.472 1.00 6.86 57 GLN C C 1
ATOM 1183 O O . GLN B 1 124 ? 57.525 23.729 29.907 1.00 7.51 57 GLN C O 1
ATOM 1189 N N . THR B 1 125 ? 56.053 22.248 29.014 1.00 4.28 58 THR C N 1
ATOM 1190 C CA . THR B 1 125 ? 54.888 23.110 29.001 1.00 4.89 58 THR C CA 1
ATOM 1191 C C . THR B 1 125 ? 53.824 22.519 29.917 1.00 5.68 58 THR C C 1
ATOM 1192 O O . THR B 1 125 ? 53.599 21.297 29.932 1.00 6.30 58 THR C O 1
ATOM 1196 N N . ILE B 1 126 ? 53.171 23.388 30.678 1.00 4.73 59 ILE C N 1
ATOM 1197 C CA . ILE B 1 126 ? 52.101 22.984 31.583 1.00 4.44 59 ILE C CA 1
ATOM 1198 C C . ILE B 1 126 ? 50.914 23.894 31.283 1.00 6.56 59 ILE C C 1
ATOM 1199 O O . ILE B 1 126 ? 51.056 25.122 31.284 1.00 6.02 59 ILE C O 1
ATOM 1204 N N . GLN B 1 127 ? 49.760 23.297 30.969 1.00 6.15 60 GLN C N 1
ATOM 1205 C CA . GLN B 1 127 ? 48.622 24.055 30.448 1.00 4.76 60 GLN C CA 1
ATOM 1206 C C . GLN B 1 127 ? 47.343 23.561 31.095 1.00 5.34 60 GLN C C 1
ATOM 1207 O O . GLN B 1 127 ? 47.034 22.366 31.051 1.00 6.10 60 GLN C O 1
ATOM 1213 N N . LEU B 1 128 ? 46.605 24.476 31.697 1.00 4.42 61 LEU C N 1
ATOM 1214 C CA . LEU B 1 128 ? 45.283 24.155 32.198 1.00 4.92 61 LEU C CA 1
ATOM 1215 C C . LEU B 1 128 ? 44.275 24.138 31.055 1.00 5.94 61 LEU C C 1
ATOM 1216 O O . LEU B 1 128 ? 44.400 24.878 30.077 1.00 5.58 61 LEU C O 1
ATOM 1221 N N . GLU B 1 129 ? 43.280 23.261 31.170 1.00 4.66 62 GLU C N 1
ATOM 1222 C CA . GLU B 1 129 ? 42.164 23.205 30.237 1.00 4.84 62 GLU C CA 1
ATOM 1223 C C . GLU B 1 129 ? 40.864 23.165 31.027 1.00 6.81 62 GLU C C 1
ATOM 1224 O O . GLU B 1 129 ? 40.811 22.605 32.131 1.00 7.58 62 GLU C O 1
ATOM 1230 N N . SER B 1 130 ? 39.810 23.751 30.454 1.00 4.67 63 SER C N 1
ATOM 1231 C CA . SER B 1 130 ? 38.519 23.741 31.131 1.00 4.59 63 SER C CA 1
ATOM 1232 C C . SER B 1 130 ? 37.381 23.660 30.125 1.00 5.49 63 SER C C 1
ATOM 1233 O O . SER B 1 130 ? 37.547 23.935 28.932 1.00 5.03 63 SER C O 1
ATOM 1236 N N . ARG B 1 131 ? 36.218 23.253 30.636 1.00 6.07 64 ARG C N 1
ATOM 1237 C CA . ARG B 1 131 ? 35.003 23.181 29.832 1.00 5.61 64 ARG C CA 1
ATOM 1238 C C . ARG B 1 131 ? 33.787 23.153 30.750 1.00 9.46 64 ARG C C 1
ATOM 1239 O O . ARG B 1 131 ? 33.892 22.839 31.940 1.00 7.92 64 ARG C O 1
ATOM 1247 N N . VAL B 1 132 ? 32.621 23.492 30.179 1.00 8.57 65 VAL C N 1
ATOM 1248 C CA . VAL B 1 132 ? 31.369 23.103 30.811 1.00 6.12 65 VAL C CA 1
ATOM 1249 C C . VAL B 1 132 ? 31.282 21.584 30.763 1.00 7.51 65 VAL C C 1
ATOM 1250 O O . VAL B 1 132 ? 31.771 20.946 29.821 1.00 7.90 65 VAL C O 1
ATOM 1254 N N . ALA B 1 133 ? 30.650 20.996 31.779 1.00 7.03 66 ALA C N 1
ATOM 1255 C CA . ALA B 1 133 ? 30.615 19.542 31.891 1.00 8.92 66 ALA C CA 1
ATOM 1256 C C . ALA B 1 133 ? 30.033 18.919 30.630 1.00 8.88 66 ALA C C 1
ATOM 1257 O O . ALA B 1 133 ? 28.955 19.309 30.177 1.00 4.76 66 ALA C O 1
ATOM 1259 N N . GLY B 1 134 ? 30.763 17.939 30.072 1.00 13.20 67 GLY C N 1
ATOM 1260 C CA . GLY B 1 134 ? 30.404 17.238 28.847 1.00 8.00 67 GLY C CA 1
ATOM 1261 C C . GLY B 1 134 ? 30.714 17.965 27.556 1.00 7.84 67 GLY C C 1
ATOM 1262 O O . GLY B 1 134 ? 30.375 17.459 26.484 1.00 8.01 67 GLY C O 1
ATOM 1263 N N . GLY B 1 135 ? 31.307 19.142 27.616 1.00 8.47 68 GLY C N 1
ATOM 1264 C CA . GLY B 1 135 ? 31.616 19.916 26.432 1.00 6.75 68 GLY C CA 1
ATOM 1265 C C . GLY B 1 135 ? 32.982 19.621 25.856 1.00 6.99 68 GLY C C 1
ATOM 1266 O O . GLY B 1 135 ? 33.476 18.491 25.894 1.00 9.93 68 GLY C O 1
ATOM 1267 N N . THR B 1 136 ? 33.591 20.655 25.292 1.00 5.31 69 THR C N 1
ATOM 1268 C CA . THR B 1 136 ? 34.904 20.558 24.676 1.00 6.77 69 THR C CA 1
ATOM 1269 C C . THR B 1 136 ? 35.918 21.346 25.507 1.00 11.65 69 THR C C 1
ATOM 1270 O O . THR B 1 136 ? 35.679 22.515 25.839 1.00 7.73 69 THR C O 1
ATOM 1274 N N . TYR B 1 137 ? 37.029 20.692 25.865 1.00 9.76 70 TYR C N 1
ATOM 1275 C CA . TYR B 1 137 ? 38.100 21.346 26.615 1.00 7.24 70 TYR C CA 1
ATOM 1276 C C . TYR B 1 137 ? 38.774 22.435 25.786 1.00 6.66 70 TYR C C 1
ATOM 1277 O O . TYR B 1 137 ? 38.983 22.292 24.577 1.00 5.31 70 TYR C O 1
ATOM 1286 N N . ALA B 1 138 ? 39.107 23.538 26.440 1.00 5.30 71 ALA C N 1
ATOM 1287 C CA . ALA B 1 138 ? 39.839 24.606 25.780 1.00 5.42 71 ALA C CA 1
ATOM 1288 C C . ALA B 1 138 ? 40.884 25.115 26.750 1.00 5.24 71 ALA C C 1
ATOM 1289 O O . ALA B 1 138 ? 40.789 24.888 27.959 1.00 6.38 71 ALA C O 1
ATOM 1291 N N . ASN B 1 139 ? 41.911 25.759 26.201 1.00 4.98 72 ASN C N 1
ATOM 1292 C CA . ASN B 1 139 ? 42.981 26.311 27.027 1.00 4.62 72 ASN C CA 1
ATOM 1293 C C . ASN B 1 139 ? 42.434 27.269 28.084 1.00 4.63 72 ASN C C 1
ATOM 1294 O O . ASN B 1 139 ? 41.525 28.060 27.820 1.00 5.11 72 ASN C O 1
ATOM 1299 N N . LEU B 1 140 ? 42.991 27.187 29.292 1.00 4.69 73 LEU C N 1
ATOM 1300 C CA . LEU B 1 140 ? 42.635 28.041 30.422 1.00 4.54 73 LEU C CA 1
ATOM 1301 C C . LEU B 1 140 ? 43.908 28.692 30.938 1.00 4.77 73 LEU C C 1
ATOM 1302 O O . LEU B 1 140 ? 44.768 28.012 31.499 1.00 5.99 73 LEU C O 1
ATOM 1307 N N . GLY B 1 141 ? 44.029 29.995 30.761 1.00 4.71 74 GLY C N 1
ATOM 1308 C CA . GLY B 1 141 ? 45.224 30.710 31.149 1.00 4.53 74 GLY C CA 1
ATOM 1309 C C . GLY B 1 141 ? 46.381 30.546 30.174 1.00 4.94 74 GLY C C 1
ATOM 1310 O O . GLY B 1 141 ? 46.316 29.818 29.186 1.00 7.08 74 GLY C O 1
ATOM 1311 N N . THR B 1 142 ? 47.446 31.299 30.435 1.00 4.34 75 THR C N 1
ATOM 1312 C CA . THR B 1 142 ? 48.666 31.181 29.649 1.00 5.84 75 THR C CA 1
ATOM 1313 C C . THR B 1 142 ? 49.513 30.038 30.187 1.00 4.38 75 THR C C 1
ATOM 1314 O O . THR B 1 142 ? 49.819 29.995 31.376 1.00 5.45 75 THR C O 1
ATOM 1318 N N . ALA B 1 143 ? 49.912 29.127 29.312 1.00 4.64 76 ALA C N 1
ATOM 1319 C CA . ALA B 1 143 ? 50.688 27.985 29.753 1.00 4.18 76 ALA C CA 1
ATOM 1320 C C . ALA B 1 143 ? 52.007 28.428 30.371 1.00 7.20 76 ALA C C 1
ATOM 1321 O O . ALA B 1 143 ? 52.559 29.478 30.036 1.00 6.03 76 ALA C O 1
ATOM 1323 N N . GLY B 1 144 ? 52.486 27.636 31.324 1.00 7.19 77 GLY C N 1
ATOM 1324 C CA . GLY B 1 144 ? 53.824 27.810 31.848 1.00 5.96 77 GLY C CA 1
ATOM 1325 C C . GLY B 1 144 ? 54.826 27.059 30.979 1.00 8.75 77 GLY C C 1
ATOM 1326 O O . GLY B 1 144 ? 54.536 25.982 30.458 1.00 6.76 77 GLY C O 1
ATOM 1327 N N . VAL B 1 145 ? 56.004 27.654 30.811 1.00 10.26 78 VAL C N 1
ATOM 1328 C CA . VAL B 1 145 ? 57.061 27.083 29.986 1.00 8.60 78 VAL C CA 1
ATOM 1329 C C . VAL B 1 145 ? 58.385 27.181 30.724 1.00 7.93 78 VAL C C 1
ATOM 1330 O O . VAL B 1 145 ? 58.660 28.191 31.379 1.00 11.54 78 VAL C O 1
ATOM 1334 N N . ASP B 1 146 ? 59.208 26.134 30.601 1.00 7.71 79 ASP C N 1
ATOM 1335 C CA . ASP B 1 146 ? 60.562 26.119 31.154 1.00 5.00 79 ASP C CA 1
ATOM 1336 C C . ASP B 1 146 ? 61.423 25.177 30.320 1.00 7.39 79 ASP C C 1
ATOM 1337 O O . ASP B 1 146 ? 60.933 24.161 29.822 1.00 9.81 79 ASP C O 1
ATOM 1342 N N . SER B 1 147 ? 62.664 25.571 30.057 1.00 6.08 80 SER C N 1
ATOM 1343 C CA . SER B 1 147 ? 63.544 24.754 29.231 1.00 4.60 80 SER C CA 1
ATOM 1344 C C . SER B 1 147 ? 64.911 24.612 29.882 1.00 8.47 80 SER C C 1
ATOM 1345 O O . SER B 1 147 ? 65.338 25.471 30.658 1.00 6.63 80 SER C O 1
ATOM 1348 N N . GLY B 1 148 ? 65.610 23.536 29.521 1.00 8.05 81 GLY C N 1
ATOM 1349 C CA . GLY B 1 148 ? 66.918 23.290 30.097 1.00 5.14 81 GLY C CA 1
ATOM 1350 C C . GLY B 1 148 ? 67.713 22.230 29.359 1.00 8.41 81 GLY C C 1
ATOM 1351 O O . GLY B 1 148 ? 67.279 21.669 28.345 1.00 7.56 81 GLY C O 1
ATOM 1352 N N . THR B 1 149 ? 68.878 21.937 29.942 1.00 10.90 82 THR C N 1
ATOM 1353 C CA . THR B 1 149 ? 69.930 21.078 29.418 1.00 11.83 82 THR C CA 1
ATOM 1354 C C . THR B 1 149 ? 70.235 19.993 30.448 1.00 12.20 82 THR C C 1
ATOM 1355 O O . THR B 1 149 ? 69.726 20.027 31.570 1.00 12.64 82 THR C O 1
ATOM 1359 N N . THR B 1 150 ? 71.071 19.021 30.057 1.00 15.09 83 THR C N 1
ATOM 1360 C CA . THR B 1 150 ? 71.466 17.914 30.922 1.00 11.43 83 THR C CA 1
ATOM 1361 C C . THR B 1 150 ? 71.814 18.419 32.311 1.00 16.66 83 THR C C 1
ATOM 1362 O O . THR B 1 150 ? 72.559 19.393 32.464 1.00 19.50 83 THR C O 1
ATOM 1366 N N . GLY B 1 151 ? 71.247 17.776 33.327 1.00 13.44 84 GLY C N 1
ATOM 1367 C CA . GLY B 1 151 ? 71.511 18.175 34.683 1.00 8.83 84 GLY C CA 1
ATOM 1368 C C . GLY B 1 151 ? 70.561 19.211 35.220 1.00 12.69 84 GLY C C 1
ATOM 1369 O O . GLY B 1 151 ? 70.554 19.442 36.434 1.00 10.65 84 GLY C O 1
ATOM 1370 N N . ASP B 1 152 ? 69.754 19.839 34.362 1.00 12.30 85 ASP C N 1
ATOM 1371 C CA . ASP B 1 152 ? 68.858 20.885 34.834 1.00 10.39 85 ASP C CA 1
ATOM 1372 C C . ASP B 1 152 ? 67.604 20.278 35.435 1.00 12.35 85 ASP C C 1
ATOM 1373 O O . ASP B 1 152 ? 67.242 19.128 35.171 1.00 10.22 85 ASP C O 1
ATOM 1378 N N . THR B 1 153 ? 66.941 21.073 36.260 1.00 8.31 86 THR C N 1
ATOM 1379 C CA . THR B 1 153 ? 65.640 20.719 36.798 1.00 8.87 86 THR C CA 1
ATOM 1380 C C . THR B 1 153 ? 64.657 21.794 36.366 1.00 7.73 86 THR C C 1
ATOM 1381 O O . THR B 1 153 ? 64.843 22.970 36.682 1.00 8.92 86 THR C O 1
ATOM 1385 N N . LEU B 1 154 ? 63.640 21.396 35.616 1.00 8.84 87 LEU C N 1
ATOM 1386 C CA . LEU B 1 154 ? 62.590 22.282 35.141 1.00 6.70 87 LEU C CA 1
ATOM 1387 C C . LEU B 1 154 ? 61.458 22.370 36.159 1.00 7.85 87 LEU C C 1
ATOM 1388 O O . LEU B 1 154 ? 61.104 21.378 36.809 1.00 10.51 87 LEU C O 1
ATOM 1393 N N . PHE B 1 155 ? 60.844 23.552 36.242 1.00 5.42 88 PHE C N 1
ATOM 1394 C CA . PHE B 1 155 ? 59.816 23.768 37.253 1.00 6.37 88 PHE C CA 1
ATOM 1395 C C . PHE B 1 155 ? 58.808 24.826 36.819 1.00 7.24 88 PHE C C 1
ATOM 1396 O O . PHE B 1 155 ? 58.695 25.872 37.468 1.00 6.92 88 PHE C O 1
ATOM 1404 N N . PRO B 1 156 ? 58.064 24.608 35.740 1.00 8.13 89 PRO C N 1
ATOM 1405 C CA . PRO B 1 156 ? 57.055 25.587 35.335 1.00 6.92 89 PRO C CA 1
ATOM 1406 C C . PRO B 1 156 ? 55.775 25.505 36.163 1.00 6.21 89 PRO C C 1
ATOM 1407 O O . PRO B 1 156 ? 55.428 24.472 36.765 1.00 6.28 89 PRO C O 1
ATOM 1411 N N . ASP B 1 157 ? 55.071 26.639 36.180 1.00 5.23 90 ASP C N 1
ATOM 1412 C CA . ASP B 1 157 ? 53.789 26.770 36.859 1.00 8.72 90 ASP C CA 1
ATOM 1413 C C . ASP B 1 157 ? 52.850 27.629 36.023 1.00 7.47 90 ASP C C 1
ATOM 1414 O O . ASP B 1 157 ? 53.254 28.264 35.049 1.00 11.80 90 ASP C O 1
ATOM 1419 N N . THR B 1 158 ? 51.569 27.599 36.371 1.00 7.42 91 THR C N 1
ATOM 1420 C CA . THR B 1 158 ? 50.579 28.337 35.597 1.00 6.71 91 THR C CA 1
ATOM 1421 C C . THR B 1 158 ? 49.355 28.609 36.449 1.00 7.84 91 THR C C 1
ATOM 1422 O O . THR B 1 158 ? 49.167 28.001 37.506 1.00 13.62 91 THR C O 1
ATOM 1426 N N . LEU B 1 159 ? 48.516 29.513 35.944 1.00 8.64 92 LEU C N 1
ATOM 1427 C CA . LEU B 1 159 ? 47.300 30.002 36.583 1.00 10.95 92 LEU C CA 1
ATOM 1428 C C . LEU B 1 159 ? 46.195 30.071 35.540 1.00 12.37 92 LEU C C 1
ATOM 1429 O O . LEU B 1 159 ? 46.466 30.249 34.347 1.00 8.77 92 LEU C O 1
ATOM 1434 N N . GLY B 1 160 ? 44.946 29.945 35.986 1.00 10.26 93 GLY C N 1
ATOM 1435 C CA . GLY B 1 160 ? 43.821 30.117 35.085 1.00 6.57 93 GLY C CA 1
ATOM 1436 C C . GLY B 1 160 ? 42.539 30.303 35.857 1.00 9.85 93 GLY C C 1
ATOM 1437 O O . GLY B 1 160 ? 42.384 29.751 36.948 1.00 14.35 93 GLY C O 1
ATOM 1438 N N . THR B 1 161 ? 41.604 31.065 35.298 1.00 9.16 94 THR C N 1
ATOM 1439 C CA . THR B 1 161 ? 40.382 31.394 36.028 1.00 9.81 94 THR C CA 1
ATOM 1440 C C . THR B 1 161 ? 39.162 31.011 35.205 1.00 8.31 94 THR C C 1
ATOM 1441 O O . THR B 1 161 ? 38.996 31.491 34.081 1.00 9.00 94 THR C O 1
ATOM 1445 N N . VAL B 1 162 ? 38.324 30.133 35.767 1.00 7.83 95 VAL C N 1
ATOM 1446 C CA . VAL B 1 162 ? 37.041 29.756 35.185 1.00 8.39 95 VAL C CA 1
ATOM 1447 C C . VAL B 1 162 ? 35.976 30.760 35.612 1.00 7.85 95 VAL C C 1
ATOM 1448 O O . VAL B 1 162 ? 35.942 31.197 36.769 1.00 9.62 95 VAL C O 1
ATOM 1452 N N . SER B 1 163 ? 35.104 31.137 34.673 1.00 9.01 96 SER C N 1
ATOM 1453 C CA . SER B 1 163 ? 34.062 32.125 34.911 1.00 7.94 96 SER C CA 1
ATOM 1454 C C . SER B 1 163 ? 32.726 31.666 34.352 1.00 8.34 96 SER C C 1
ATOM 1455 O O . SER B 1 163 ? 32.649 31.189 33.220 1.00 10.18 96 SER C O 1
ATOM 1458 N N . ASN B 1 164 ? 31.659 31.902 35.100 1.00 8.28 97 ASN C N 1
ATOM 1459 C CA . ASN B 1 164 ? 30.326 31.538 34.649 1.00 7.94 97 ASN C CA 1
ATOM 1460 C C . ASN B 1 164 ? 29.522 32.813 34.432 1.00 14.27 97 ASN C C 1
ATOM 1461 O O . ASN B 1 164 ? 29.184 33.517 35.389 1.00 11.16 97 ASN C O 1
ATOM 1466 N N . SER B 1 165 ? 29.196 33.090 33.178 1.00 13.26 98 SER C N 1
ATOM 1467 C CA . SER B 1 165 ? 28.294 34.159 32.809 1.00 15.45 98 SER C CA 1
ATOM 1468 C C . SER B 1 165 ? 27.184 33.587 31.945 1.00 20.98 98 SER C C 1
ATOM 1469 O O . SER B 1 165 ? 26.749 34.197 30.962 1.00 23.71 98 SER C O 1
ATOM 1472 N N . SER B 1 166 ? 26.751 32.367 32.265 1.00 17.86 99 SER C N 1
ATOM 1473 C CA . SER B 1 166 ? 25.727 31.715 31.467 1.00 14.52 99 SER C CA 1
ATOM 1474 C C . SER B 1 166 ? 24.322 32.119 31.863 1.00 15.22 99 SER C C 1
ATOM 1475 O O . SER B 1 166 ? 23.383 31.868 31.096 1.00 13.14 99 SER C O 1
ATOM 1478 N N . GLY B 1 167 ? 24.149 32.702 33.047 1.00 13.39 100 GLY C N 1
ATOM 1479 C CA . GLY B 1 167 ? 22.828 32.962 33.534 1.00 10.19 100 GLY C CA 1
ATOM 1480 C C . GLY B 1 167 ? 22.342 31.999 34.585 1.00 18.44 100 GLY C C 1
ATOM 1481 O O . GLY B 1 167 ? 21.251 32.223 35.119 1.00 21.14 100 GLY C O 1
ATOM 1482 N N . GLN B 1 168 ? 23.087 30.922 34.880 1.00 20.94 101 GLN C N 1
ATOM 1483 C CA . GLN B 1 168 ? 22.622 29.941 35.854 1.00 16.11 101 GLN C CA 1
ATOM 1484 C C . GLN B 1 168 ? 23.822 29.186 36.436 1.00 12.91 101 GLN C C 1
ATOM 1485 O O . GLN B 1 168 ? 24.935 29.244 35.911 1.00 17.68 101 GLN C O 1
ATOM 1491 N N . THR B 1 169 ? 23.594 28.458 37.517 1.00 10.32 102 THR C N 1
ATOM 1492 C CA . THR B 1 169 ? 24.633 27.598 38.060 1.00 9.06 102 THR C CA 1
ATOM 1493 C C . THR B 1 169 ? 24.920 26.484 37.072 1.00 8.86 102 THR C C 1
ATOM 1494 O O . THR B 1 169 ? 23.996 25.945 36.458 1.00 9.53 102 THR C O 1
ATOM 1498 N N . GLN B 1 170 ? 26.208 26.165 36.889 1.00 7.85 103 GLN C N 1
ATOM 1499 C CA . GLN B 1 170 ? 26.637 25.100 35.983 1.00 7.64 103 GLN C CA 1
ATOM 1500 C C . GLN B 1 170 ? 27.811 24.341 36.587 1.00 8.07 103 GLN C C 1
ATOM 1501 O O . GLN B 1 170 ? 28.580 24.878 37.380 1.00 8.93 103 GLN C O 1
ATOM 1507 N N . VAL B 1 171 ? 27.971 23.096 36.166 1.00 6.22 104 VAL C N 1
ATOM 1508 C CA . VAL B 1 171 ? 29.117 22.292 36.565 1.00 7.68 104 VAL C CA 1
ATOM 1509 C C . VAL B 1 171 ? 30.211 22.438 35.515 1.00 7.83 104 VAL C C 1
ATOM 1510 O O . VAL B 1 171 ? 29.953 22.323 34.307 1.00 7.38 104 VAL C O 1
ATOM 1514 N N . TYR B 1 172 ? 31.435 22.681 35.979 1.00 8.58 105 TYR C N 1
ATOM 1515 C CA . TYR B 1 172 ? 32.612 22.848 35.143 1.00 6.12 105 TYR C CA 1
ATOM 1516 C C . TYR B 1 172 ? 33.626 21.762 35.465 1.00 7.89 105 TYR C C 1
ATOM 1517 O O . TYR B 1 172 ? 33.644 21.188 36.573 1.00 11.03 105 TYR C O 1
ATOM 1526 N N . GLU B 1 173 ? 34.481 21.503 34.475 1.00 7.00 106 GLU C N 1
ATOM 1527 C CA . GLU B 1 173 ? 35.538 20.505 34.567 1.00 5.55 106 GLU C CA 1
ATOM 1528 C C . GLU B 1 173 ? 36.876 21.121 34.168 1.00 5.42 106 GLU C C 1
ATOM 1529 O O . GLU B 1 173 ? 36.970 21.840 33.161 1.00 5.60 106 GLU C O 1
ATOM 1535 N N . VAL B 1 174 ? 37.905 20.838 34.966 1.00 5.45 107 VAL C N 1
ATOM 1536 C CA . VAL B 1 174 ? 39.241 21.377 34.750 1.00 5.49 107 VAL C CA 1
ATOM 1537 C C . VAL B 1 174 ? 40.238 20.235 34.787 1.00 5.58 107 VAL C C 1
ATOM 1538 O O . VAL B 1 174 ? 40.109 19.324 35.603 1.00 6.04 107 VAL C O 1
ATOM 1542 N N . ARG B 1 175 ? 41.219 20.267 33.895 1.00 5.32 108 ARG C N 1
ATOM 1543 C CA . ARG B 1 175 ? 42.299 19.289 33.941 1.00 4.95 108 ARG C CA 1
ATOM 1544 C C . ARG B 1 175 ? 43.588 19.977 33.517 1.00 6.58 108 ARG C C 1
ATOM 1545 O O . ARG B 1 175 ? 43.585 21.087 32.979 1.00 2.98 108 ARG C O 1
ATOM 1553 N N . CYS B 1 176 ? 44.707 19.297 33.744 1.00 7.75 109 CYS C N 1
ATOM 1554 C CA . CYS B 1 176 ? 46.022 19.864 33.476 1.00 4.61 109 CYS C CA 1
ATOM 1555 C C . CYS B 1 176 ? 46.780 18.939 32.555 1.00 4.26 109 CYS C C 1
ATOM 1556 O O . CYS B 1 176 ? 46.845 17.730 32.801 1.00 6.01 109 CYS C O 1
ATOM 1559 N N . VAL B 1 177 ? 47.306 19.507 31.478 1.00 4.14 110 VAL C N 1
ATOM 1560 C CA . VAL B 1 177 ? 48.035 18.788 30.444 1.00 4.54 110 VAL C CA 1
ATOM 1561 C C . VAL B 1 177 ? 49.485 19.238 30.494 1.00 5.88 110 VAL C C 1
ATOM 1562 O O . VAL B 1 177 ? 49.767 20.448 30.446 1.00 5.44 110 VAL C O 1
ATOM 1566 N N . THR B 1 178 ? 50.407 18.276 30.574 1.00 4.84 111 THR C N 1
ATOM 1567 C CA . THR B 1 178 ? 51.830 18.555 30.467 1.00 4.46 111 THR C CA 1
ATOM 1568 C C . THR B 1 178 ? 52.334 17.978 29.153 1.00 5.94 111 THR C C 1
ATOM 1569 O O . THR B 1 178 ? 51.852 16.932 28.695 1.00 6.05 111 THR C O 1
ATOM 1573 N N . SER B 1 179 ? 53.267 18.693 28.520 1.00 5.79 112 SER C N 1
ATOM 1574 C CA . SER B 1 179 ? 53.900 18.174 27.310 1.00 5.00 112 SER C CA 1
ATOM 1575 C C . SER B 1 179 ? 55.325 18.710 27.164 1.00 5.67 112 SER C C 1
ATOM 1576 O O . SER B 1 179 ? 55.670 19.780 27.671 1.00 5.31 112 SER C O 1
ATOM 1579 N N . THR B 1 180 ? 56.162 17.950 26.473 1.00 4.59 113 THR C N 1
ATOM 1580 C CA . THR B 1 180 ? 57.534 18.364 26.251 1.00 4.95 113 THR C CA 1
ATOM 1581 C C . THR B 1 180 ? 57.862 18.300 24.767 1.00 5.29 113 THR C C 1
ATOM 1582 O O . THR B 1 180 ? 57.217 17.592 23.991 1.00 3.82 113 THR C O 1
ATOM 1586 N N . THR B 1 181 ? 58.839 19.097 24.381 1.00 3.99 114 THR C N 1
ATOM 1587 C CA . THR B 1 181 ? 59.561 18.882 23.145 1.00 4.77 114 THR C CA 1
ATOM 1588 C C . THR B 1 181 ? 61.021 18.716 23.536 1.00 6.40 114 THR C C 1
ATOM 1589 O O . THR B 1 181 ? 61.448 19.142 24.619 1.00 5.23 114 THR C O 1
ATOM 1593 N N . GLY B 1 182 ? 61.778 18.056 22.669 1.00 6.90 115 GLY C N 1
ATOM 1594 C CA . GLY B 1 182 ? 63.168 17.774 22.946 1.00 5.82 115 GLY C CA 1
ATOM 1595 C C . GLY B 1 182 ? 63.397 16.316 23.299 1.00 11.83 115 GLY C C 1
ATOM 1596 O O . GLY B 1 182 ? 62.469 15.560 23.601 1.00 15.91 115 GLY C O 1
ATOM 1597 N N . PRO B 1 183 ? 64.647 15.874 23.233 1.00 13.06 116 PRO C N 1
ATOM 1598 C CA . PRO B 1 183 ? 64.918 14.457 23.514 1.00 8.90 116 PRO C CA 1
ATOM 1599 C C . PRO B 1 183 ? 65.053 14.138 24.986 1.00 10.26 116 PRO C C 1
ATOM 1600 O O . PRO B 1 183 ? 64.921 12.965 25.358 1.00 14.63 116 PRO C O 1
ATOM 1604 N N . GLY B 1 184 ? 65.261 15.129 25.840 1.00 10.62 117 GLY C N 1
ATOM 1605 C CA . GLY B 1 184 ? 65.535 14.835 27.227 1.00 15.38 117 GLY C CA 1
ATOM 1606 C C . GLY B 1 184 ? 64.293 14.511 28.044 1.00 13.85 117 GLY C C 1
ATOM 1607 O O . GLY B 1 184 ? 63.161 14.849 27.704 1.00 18.13 117 GLY C O 1
ATOM 1608 N N . THR B 1 185 ? 64.517 13.787 29.133 1.00 12.28 118 THR C N 1
ATOM 1609 C CA . THR B 1 185 ? 63.475 13.475 30.095 1.00 10.67 118 THR C CA 1
ATOM 1610 C C . THR B 1 185 ? 63.998 13.765 31.501 1.00 11.99 118 THR C C 1
ATOM 1611 O O . THR B 1 185 ? 65.208 13.818 31.736 1.00 14.36 118 THR C O 1
ATOM 1615 N N . GLY B 1 186 ? 63.076 13.977 32.437 1.00 10.97 119 GLY C N 1
ATOM 1616 C CA . GLY B 1 186 ? 63.448 14.235 33.817 1.00 11.07 119 GLY C CA 1
ATOM 1617 C C . GLY B 1 186 ? 62.486 13.594 34.807 1.00 16.05 119 GLY C C 1
ATOM 1618 O O . GLY B 1 186 ? 61.267 13.628 34.611 1.00 17.59 119 GLY C O 1
ATOM 1619 N N . ALA B 1 187 ? 63.006 13.026 35.889 1.00 14.80 120 ALA C N 1
ATOM 1620 C CA . ALA B 1 187 ? 62.137 12.357 36.851 1.00 18.17 120 ALA C CA 1
ATOM 1621 C C . ALA B 1 187 ? 61.183 13.355 37.491 1.00 11.81 120 ALA C C 1
ATOM 1622 O O . ALA B 1 187 ? 61.559 14.492 37.772 1.00 16.82 120 ALA C O 1
ATOM 1624 N N . ILE B 1 188 ? 59.938 12.943 37.698 1.00 10.37 121 ILE C N 1
ATOM 1625 C CA . ILE B 1 188 ? 58.958 13.819 38.339 1.00 12.48 121 ILE C CA 1
ATOM 1626 C C . ILE B 1 188 ? 59.219 13.857 39.844 1.00 10.76 121 ILE C C 1
ATOM 1627 O O . ILE B 1 188 ? 59.398 12.815 40.488 1.00 7.84 121 ILE C O 1
ATOM 1632 N N . ASP B 1 189 ? 59.272 15.063 40.398 1.00 8.43 122 ASP C N 1
ATOM 1633 C CA . ASP B 1 189 ? 59.292 15.283 41.841 1.00 7.09 122 ASP C CA 1
ATOM 1634 C C . ASP B 1 189 ? 57.840 15.387 42.299 1.00 9.12 122 ASP C C 1
ATOM 1635 O O . ASP B 1 189 ? 57.270 16.477 42.393 1.00 7.68 122 ASP C O 1
ATOM 1640 N N . GLN B 1 190 ? 57.255 14.236 42.636 1.00 7.57 123 GLN C N 1
ATOM 1641 C CA . GLN B 1 190 ? 55.809 14.150 42.804 1.00 6.85 123 GLN C CA 1
ATOM 1642 C C . GLN B 1 190 ? 55.230 15.014 43.917 1.00 9.24 123 GLN C C 1
ATOM 1643 O O . GLN B 1 190 ? 54.122 15.543 43.726 1.00 7.30 123 GLN C O 1
ATOM 1649 N N . PRO B 1 191 ? 55.869 15.183 45.080 1.00 14.20 124 PRO C N 1
ATOM 1650 C CA . PRO B 1 191 ? 55.214 15.949 46.159 1.00 9.63 124 PRO C CA 1
ATOM 1651 C C . PRO B 1 191 ? 54.903 17.391 45.819 1.00 11.38 124 PRO C C 1
ATOM 1652 O O . PRO B 1 191 ? 54.051 17.986 46.492 1.00 12.20 124 PRO C O 1
ATOM 1656 N N . VAL B 1 192 ? 55.544 17.984 44.808 1.00 11.32 125 VAL C N 1
ATOM 1657 C CA . VAL B 1 192 ? 55.254 19.366 44.452 1.00 9.85 125 VAL C CA 1
ATOM 1658 C C . VAL B 1 192 ? 54.702 19.488 43.042 1.00 10.46 125 VAL C C 1
ATOM 1659 O O . VAL B 1 192 ? 54.606 20.597 42.519 1.00 9.78 125 VAL C O 1
ATOM 1663 N N . SER B 1 193 ? 54.319 18.374 42.419 1.00 8.20 126 SER C N 1
ATOM 1664 C CA . SER B 1 193 ? 53.777 18.385 41.064 1.00 6.62 126 SER C CA 1
ATOM 1665 C C . SER B 1 193 ? 52.290 18.074 41.153 1.00 7.54 126 SER C C 1
ATOM 1666 O O . SER B 1 193 ? 51.885 16.914 41.310 1.00 7.68 126 SER C O 1
ATOM 1669 N N . TYR B 1 194 ? 51.481 19.120 41.028 1.00 6.52 127 TYR C N 1
ATOM 1670 C CA . TYR B 1 194 ? 50.046 18.959 41.194 1.00 7.95 127 TYR C CA 1
ATOM 1671 C C . TYR B 1 194 ? 49.334 20.169 40.605 1.00 8.25 127 TYR C C 1
ATOM 1672 O O . TYR B 1 194 ? 49.949 21.188 40.262 1.00 8.59 127 TYR C O 1
ATOM 1681 N N . VAL B 1 195 ? 48.015 20.036 40.517 1.00 6.17 128 VAL C N 1
ATOM 1682 C CA . VAL B 1 195 ? 47.115 21.118 40.157 1.00 5.95 128 VAL C CA 1
ATOM 1683 C C . VAL B 1 195 ? 46.088 21.248 41.276 1.00 7.50 128 VAL C C 1
ATOM 1684 O O . VAL B 1 195 ? 45.581 20.240 41.794 1.00 8.29 128 VAL C O 1
ATOM 1688 N N . THR B 1 196 ? 45.808 22.488 41.677 1.00 5.88 129 THR C N 1
ATOM 1689 C CA . THR B 1 196 ? 44.912 22.678 42.801 1.00 6.68 129 THR C CA 1
ATOM 1690 C C . THR B 1 196 ? 44.094 23.958 42.649 1.00 8.75 129 THR C C 1
ATOM 1691 O O . THR B 1 196 ? 44.509 24.929 42.002 1.00 8.58 129 THR C O 1
ATOM 1695 N N . GLY B 1 197 ? 42.936 23.956 43.297 1.00 7.42 130 GLY C N 1
ATOM 1696 C CA . GLY B 1 197 ? 42.044 25.095 43.288 1.00 10.66 130 GLY C CA 1
ATOM 1697 C C . GLY B 1 197 ? 40.631 24.778 43.731 1.00 9.44 130 GLY C C 1
ATOM 1698 O O . GLY B 1 197 ? 39.806 25.689 43.710 1.00 14.31 130 GLY C O 1
ATOM 1699 N N . GLY C 1 79 ? 40.914 26.615 51.720 1.00 38.53 12 GLY D N 1
ATOM 1700 C CA . GLY C 1 79 ? 39.775 25.921 52.294 1.00 24.96 12 GLY D CA 1
ATOM 1701 C C . GLY C 1 79 ? 39.848 24.433 52.033 1.00 33.25 12 GLY D C 1
ATOM 1702 O O . GLY C 1 79 ? 39.015 23.867 51.291 1.00 24.88 12 GLY D O 1
ATOM 1703 N N . ASN C 1 80 ? 40.843 23.788 52.645 1.00 29.49 13 ASN D N 1
ATOM 1704 C CA . ASN C 1 80 ? 41.015 22.357 52.431 1.00 29.57 13 ASN D CA 1
ATOM 1705 C C . ASN C 1 80 ? 39.852 21.632 53.100 1.00 25.27 13 ASN D C 1
ATOM 1706 O O . ASN C 1 80 ? 39.520 21.928 54.250 1.00 25.86 13 ASN D O 1
ATOM 1711 N N . PRO C 1 81 ? 39.189 20.722 52.408 1.00 23.78 14 PRO D N 1
ATOM 1712 C CA . PRO C 1 81 ? 37.987 20.085 52.951 1.00 16.61 14 PRO D CA 1
ATOM 1713 C C . PRO C 1 81 ? 38.332 18.902 53.850 1.00 20.21 14 PRO D C 1
ATOM 1714 O O . PRO C 1 81 ? 39.459 18.414 53.866 1.00 17.69 14 PRO D O 1
ATOM 1718 N N . VAL C 1 82 ? 37.352 18.478 54.654 1.00 15.75 15 VAL D N 1
ATOM 1719 C CA . VAL C 1 82 ? 37.480 17.249 55.432 1.00 13.24 15 VAL D CA 1
ATOM 1720 C C . VAL C 1 82 ? 37.286 16.042 54.522 1.00 16.87 15 VAL D C 1
ATOM 1721 O O . VAL C 1 82 ? 36.376 16.027 53.685 1.00 17.97 15 VAL D O 1
ATOM 1725 N N . LEU C 1 83 ? 38.140 15.021 54.675 1.00 14.49 16 LEU D N 1
ATOM 1726 C CA . LEU C 1 83 ? 38.075 13.823 53.845 1.00 8.68 16 LEU D CA 1
ATOM 1727 C C . LEU C 1 83 ? 37.648 12.621 54.683 1.00 10.29 16 LEU D C 1
ATOM 1728 O O . LEU C 1 83 ? 38.106 12.450 55.825 1.00 14.96 16 LEU D O 1
ATOM 1733 N N . THR C 1 84 ? 36.810 11.766 54.080 1.00 9.84 17 THR D N 1
ATOM 1734 C CA . THR C 1 84 ? 36.175 10.616 54.721 1.00 8.17 17 THR D CA 1
ATOM 1735 C C . THR C 1 84 ? 36.092 9.434 53.768 1.00 10.31 17 THR D C 1
ATOM 1736 O O . THR C 1 84 ? 35.607 9.580 52.643 1.00 9.36 17 THR D O 1
ATOM 1740 N N . GLU C 1 85 ? 36.520 8.255 54.223 1.00 11.33 18 GLU D N 1
ATOM 1741 C CA . GLU C 1 85 ? 36.363 7.047 53.419 1.00 7.38 18 GLU D CA 1
ATOM 1742 C C . GLU C 1 85 ? 35.937 5.891 54.311 1.00 9.93 18 GLU D C 1
ATOM 1743 O O . GLU C 1 85 ? 36.252 5.846 55.503 1.00 8.46 18 GLU D O 1
ATOM 1749 N N . LEU C 1 86 ? 35.285 4.910 53.699 1.00 11.09 19 LEU D N 1
ATOM 1750 C CA . LEU C 1 86 ? 34.792 3.766 54.441 1.00 6.88 19 LEU D CA 1
ATOM 1751 C C . LEU C 1 86 ? 35.922 2.776 54.703 1.00 9.17 19 LEU D C 1
ATOM 1752 O O . LEU C 1 86 ? 36.892 2.693 53.944 1.00 8.98 19 LEU D O 1
ATOM 1757 N N . ILE C 1 87 ? 35.813 2.058 55.818 1.00 8.11 20 ILE D N 1
ATOM 1758 C CA . ILE C 1 87 ? 36.589 0.851 56.068 1.00 5.74 20 ILE D CA 1
ATOM 1759 C C . ILE C 1 87 ? 35.648 -0.290 55.725 1.00 8.56 20 ILE D C 1
ATOM 1760 O O . ILE C 1 87 ? 34.600 -0.441 56.365 1.00 10.49 20 ILE D O 1
ATOM 1765 N N . THR C 1 88 ? 35.950 -1.057 54.681 1.00 6.32 21 THR D N 1
ATOM 1766 C CA . THR C 1 88 ? 34.949 -1.996 54.179 1.00 10.67 21 THR D CA 1
ATOM 1767 C C . THR C 1 88 ? 35.204 -3.448 54.566 1.00 9.62 21 THR D C 1
ATOM 1768 O O . THR C 1 88 ? 34.365 -4.297 54.265 1.00 13.10 21 THR D O 1
ATOM 1772 N N . GLY C 1 89 ? 36.303 -3.752 55.249 1.00 10.64 22 GLY D N 1
ATOM 1773 C CA . GLY C 1 89 ? 36.596 -5.133 55.576 1.00 6.46 22 GLY D CA 1
ATOM 1774 C C . GLY C 1 89 ? 37.565 -5.252 56.728 1.00 10.03 22 GLY D C 1
ATOM 1775 O O . GLY C 1 89 ? 38.266 -4.298 57.090 1.00 5.76 22 GLY D O 1
ATOM 1776 N N . GLN C 1 90 ? 37.602 -6.461 57.303 1.00 9.58 23 GLN D N 1
ATOM 1777 C CA . GLN C 1 90 ? 38.538 -6.756 58.381 1.00 5.91 23 GLN D CA 1
ATOM 1778 C C . GLN C 1 90 ? 39.963 -6.866 57.853 1.00 7.81 23 GLN D C 1
ATOM 1779 O O . GLN C 1 90 ? 40.917 -6.638 58.605 1.00 8.12 23 GLN D O 1
ATOM 1785 N N . ASN C 1 91 ? 40.128 -7.212 56.560 1.00 6.99 24 ASN D N 1
ATOM 1786 C CA . ASN C 1 91 ? 41.431 -7.328 55.896 1.00 5.75 24 ASN D CA 1
ATOM 1787 C C . ASN C 1 91 ? 41.319 -6.535 54.600 1.00 6.31 24 ASN D C 1
ATOM 1788 O O . ASN C 1 91 ? 41.022 -7.089 53.546 1.00 7.74 24 ASN D O 1
ATOM 1793 N N . ALA C 1 92 ? 41.522 -5.224 54.685 1.00 7.12 25 ALA D N 1
ATOM 1794 C CA . ALA C 1 92 ? 41.211 -4.357 53.563 1.00 5.51 25 ALA D CA 1
ATOM 1795 C C . ALA C 1 92 ? 42.070 -3.107 53.639 1.00 6.35 25 ALA D C 1
ATOM 1796 O O . ALA C 1 92 ? 42.582 -2.757 54.697 1.00 7.61 25 ALA D O 1
ATOM 1798 N N . THR C 1 93 ? 42.173 -2.406 52.510 1.00 8.45 26 THR D N 1
ATOM 1799 C CA . THR C 1 93 ? 42.885 -1.135 52.411 1.00 6.80 26 THR D CA 1
ATOM 1800 C C . THR C 1 93 ? 41.925 -0.070 51.924 1.00 5.69 26 THR D C 1
ATOM 1801 O O . THR C 1 93 ? 41.284 -0.251 50.889 1.00 8.25 26 THR D O 1
ATOM 1805 N N . SER C 1 94 ? 41.833 1.035 52.652 1.00 5.10 27 SER D N 1
ATOM 1806 C CA . SER C 1 94 ? 40.868 2.062 52.297 1.00 6.01 27 SER D CA 1
ATOM 1807 C C . SER C 1 94 ? 41.315 2.829 51.049 1.00 7.60 27 SER D C 1
ATOM 1808 O O . SER C 1 94 ? 42.470 2.755 50.604 1.00 5.30 27 SER D O 1
ATOM 1811 N N . ASN C 1 95 ? 40.371 3.595 50.498 1.00 6.03 28 ASN D N 1
ATOM 1812 C CA . ASN C 1 95 ? 40.682 4.577 49.473 1.00 5.10 28 ASN D CA 1
ATOM 1813 C C . ASN C 1 95 ? 41.683 5.594 50.021 1.00 7.53 28 ASN D C 1
ATOM 1814 O O . ASN C 1 95 ? 41.850 5.751 51.236 1.00 6.34 28 ASN D O 1
ATOM 1819 N N . VAL C 1 96 ? 42.340 6.300 49.113 1.00 7.68 29 VAL D N 1
ATOM 1820 C CA . VAL C 1 96 ? 43.402 7.230 49.470 1.00 5.07 29 VAL D CA 1
ATOM 1821 C C . VAL C 1 96 ? 42.787 8.589 49.739 1.00 5.32 29 VAL D C 1
ATOM 1822 O O . VAL C 1 96 ? 41.906 9.039 49.001 1.00 8.03 29 VAL D O 1
ATOM 1826 N N . LEU C 1 97 ? 43.217 9.218 50.821 1.00 5.70 30 LEU D N 1
ATOM 1827 C CA . LEU C 1 97 ? 42.856 10.580 51.175 1.00 5.20 30 LEU D CA 1
ATOM 1828 C C . LEU C 1 97 ? 44.033 11.462 50.783 1.00 6.45 30 LEU D C 1
ATOM 1829 O O . LEU C 1 97 ? 45.125 11.331 51.348 1.00 7.07 30 LEU D O 1
ATOM 1834 N N . ARG C 1 98 ? 43.820 12.340 49.802 1.00 7.05 31 ARG D N 1
ATOM 1835 C CA . ARG C 1 98 ? 44.883 13.104 49.158 1.00 6.54 31 ARG D CA 1
ATOM 1836 C C . ARG C 1 98 ? 44.684 14.592 49.400 1.00 9.52 31 ARG D C 1
ATOM 1837 O O . ARG C 1 98 ? 43.590 15.121 49.162 1.00 9.53 31 ARG D O 1
ATOM 1845 N N . PHE C 1 99 ? 45.749 15.278 49.822 1.00 7.57 32 PHE D N 1
ATOM 1846 C CA . PHE C 1 99 ? 45.572 16.668 50.231 1.00 6.94 32 PHE D CA 1
ATOM 1847 C C . PHE C 1 99 ? 46.893 17.428 50.208 1.00 8.99 32 PHE D C 1
ATOM 1848 O O . PHE C 1 99 ? 47.950 16.876 50.518 1.00 6.95 32 PHE D O 1
ATOM 1856 N N . THR C 1 100 ? 46.810 18.712 49.861 1.00 9.20 33 THR D N 1
ATOM 1857 C CA . THR C 1 100 ? 47.941 19.608 50.060 1.00 10.77 33 THR D CA 1
ATOM 1858 C C . THR C 1 100 ? 48.089 19.975 51.543 1.00 13.52 33 THR D C 1
ATOM 1859 O O . THR C 1 100 ? 47.110 20.113 52.286 1.00 10.68 33 THR D O 1
ATOM 1863 N N . LEU C 1 101 ? 49.329 20.202 51.954 1.00 12.01 34 LEU D N 1
ATOM 1864 C CA . LEU C 1 101 ? 49.627 20.648 53.305 1.00 11.34 34 LEU D CA 1
ATOM 1865 C C . LEU C 1 101 ? 50.744 21.674 53.207 1.00 12.92 34 LEU D C 1
ATOM 1866 O O . LEU C 1 101 ? 51.779 21.432 52.559 1.00 15.78 34 LEU D O 1
ATOM 1871 N N . GLU C 1 102 ? 50.504 22.829 53.822 1.00 11.28 35 GLU D N 1
ATOM 1872 C CA . GLU C 1 102 ? 51.472 23.899 53.800 1.00 10.15 35 GLU D CA 1
ATOM 1873 C C . GLU C 1 102 ? 52.642 23.558 54.700 1.00 12.90 35 GLU D C 1
ATOM 1874 O O . GLU C 1 102 ? 52.539 22.756 55.634 1.00 12.06 35 GLU D O 1
ATOM 1880 N N . ASN C 1 103 ? 53.767 24.195 54.407 1.00 17.88 36 ASN D N 1
ATOM 1881 C CA . ASN C 1 103 ? 54.951 24.058 55.235 1.00 12.79 36 ASN D CA 1
ATOM 1882 C C . ASN C 1 103 ? 54.635 24.584 56.628 1.00 15.05 36 ASN D C 1
ATOM 1883 O O . ASN C 1 103 ? 54.025 25.648 56.769 1.00 11.55 36 ASN D O 1
ATOM 1888 N N . GLY C 1 104 ? 54.963 23.789 57.652 1.00 10.38 37 GLY D N 1
ATOM 1889 C CA . GLY C 1 104 ? 54.691 24.149 59.028 1.00 10.28 37 GLY D CA 1
ATOM 1890 C C . GLY C 1 104 ? 53.302 23.817 59.530 1.00 14.32 37 GLY D C 1
ATOM 1891 O O . GLY C 1 104 ? 52.960 24.201 60.653 1.00 18.76 37 GLY D O 1
ATOM 1892 N N . ALA C 1 105 ? 52.481 23.158 58.726 1.00 13.47 38 ALA D N 1
ATOM 1893 C CA . ALA C 1 105 ? 51.143 22.737 59.104 1.00 13.66 38 ALA D CA 1
ATOM 1894 C C . ALA C 1 105 ? 51.097 21.232 59.395 1.00 14.30 38 ALA D C 1
ATOM 1895 O O . ALA C 1 105 ? 51.938 20.449 58.930 1.00 12.68 38 ALA D O 1
ATOM 1897 N N . SER C 1 106 ? 50.072 20.831 60.151 1.00 11.91 39 SER D N 1
ATOM 1898 C CA . SER C 1 106 ? 49.832 19.421 60.442 1.00 17.71 39 SER D CA 1
ATOM 1899 C C . SER C 1 106 ? 48.335 19.138 60.358 1.00 9.58 39 SER D C 1
ATOM 1900 O O . SER C 1 106 ? 47.495 20.038 60.460 1.00 7.60 39 SER D O 1
ATOM 1903 N N . ARG C 1 107 ? 48.014 17.869 60.152 1.00 5.63 40 ARG D N 1
ATOM 1904 C CA . ARG C 1 107 ? 46.635 17.452 59.952 1.00 8.02 40 ARG D CA 1
ATOM 1905 C C . ARG C 1 107 ? 46.402 16.101 60.615 1.00 9.12 40 ARG D C 1
ATOM 1906 O O . ARG C 1 107 ? 47.170 15.159 60.405 1.00 10.01 40 ARG D O 1
ATOM 1914 N N . GLN C 1 108 ? 45.341 16.004 61.402 1.00 8.03 41 GLN D N 1
ATOM 1915 C CA . GLN C 1 108 ? 45.089 14.804 62.180 1.00 9.71 41 GLN D CA 1
ATOM 1916 C C . GLN C 1 108 ? 44.000 13.938 61.548 1.00 10.28 41 GLN D C 1
ATOM 1917 O O . GLN C 1 108 ? 42.957 14.438 61.117 1.00 7.07 41 GLN D O 1
ATOM 1923 N N . PHE C 1 109 ? 44.222 12.625 61.557 1.00 8.02 42 PHE D N 1
ATOM 1924 C CA . PHE C 1 109 ? 43.268 11.663 61.041 1.00 6.87 42 PHE D CA 1
ATOM 1925 C C . PHE C 1 109 ? 42.932 10.663 62.137 1.00 7.25 42 PHE D C 1
ATOM 1926 O O . PHE C 1 109 ? 43.788 10.311 62.957 1.00 7.72 42 PHE D O 1
ATOM 1934 N N . THR C 1 110 ? 41.668 10.246 62.171 1.00 6.64 43 THR D N 1
ATOM 1935 C CA . THR C 1 110 ? 41.190 9.202 63.065 1.00 4.86 43 THR D CA 1
ATOM 1936 C C . THR C 1 110 ? 40.506 8.129 62.240 1.00 6.61 43 THR D C 1
ATOM 1937 O O . THR C 1 110 ? 40.064 8.367 61.110 1.00 7.01 43 THR D O 1
ATOM 1941 N N . ALA C 1 111 ? 40.460 6.924 62.798 1.00 8.03 44 ALA D N 1
ATOM 1942 C CA . ALA C 1 111 ? 39.781 5.833 62.114 1.00 7.03 44 ALA D CA 1
ATOM 1943 C C . ALA C 1 111 ? 39.293 4.821 63.139 1.00 8.63 44 ALA D C 1
ATOM 1944 O O . ALA C 1 111 ? 39.849 4.705 64.236 1.00 8.18 44 ALA D O 1
ATOM 1946 N N . GLN C 1 112 ? 38.239 4.097 62.774 1.00 7.58 45 GLN D N 1
ATOM 1947 C CA . GLN C 1 112 ? 37.749 3.026 63.629 1.00 6.78 45 GLN D CA 1
ATOM 1948 C C . GLN C 1 112 ? 36.962 2.046 62.770 1.00 8.39 45 GLN D C 1
ATOM 1949 O O . GLN C 1 112 ? 36.462 2.407 61.702 1.00 6.83 45 GLN D O 1
ATOM 1955 N N . VAL C 1 113 ? 36.893 0.790 63.234 1.00 6.88 46 VAL D N 1
ATOM 1956 C CA . VAL C 1 113 ? 36.182 -0.286 62.539 1.00 7.50 46 VAL D CA 1
ATOM 1957 C C . VAL C 1 113 ? 35.513 -1.175 63.590 1.00 7.18 46 VAL D C 1
ATOM 1958 O O . VAL C 1 113 ? 36.110 -1.492 64.627 1.00 5.67 46 VAL D O 1
ATOM 1962 N N . ARG C 1 114 ? 34.252 -1.531 63.352 1.00 5.13 47 ARG D N 1
ATOM 1963 C CA . ARG C 1 114 ? 33.466 -2.324 64.297 1.00 4.97 47 ARG D CA 1
ATOM 1964 C C . ARG C 1 114 ? 33.035 -3.610 63.627 1.00 6.47 47 ARG D C 1
ATOM 1965 O O . ARG C 1 114 ? 32.303 -3.568 62.633 1.00 7.52 47 ARG D O 1
ATOM 1973 N N . ALA C 1 115 ? 33.450 -4.750 64.193 1.00 5.99 48 ALA D N 1
ATOM 1974 C CA . ALA C 1 115 ? 33.210 -6.058 63.588 1.00 5.19 48 ALA D CA 1
ATOM 1975 C C . ALA C 1 115 ? 32.670 -7.032 64.624 1.00 5.36 48 ALA D C 1
ATOM 1976 O O . ALA C 1 115 ? 33.236 -7.171 65.711 1.00 6.35 48 ALA D O 1
ATOM 1978 N N . GLY C 1 116 ? 31.579 -7.713 64.292 1.00 5.89 49 GLY D N 1
ATOM 1979 C CA . GLY C 1 116 ? 31.012 -8.659 65.219 1.00 7.86 49 GLY D CA 1
ATOM 1980 C C . GLY C 1 116 ? 29.557 -8.971 64.949 1.00 10.75 49 GLY D C 1
ATOM 1981 O O . GLY C 1 116 ? 28.924 -8.355 64.077 1.00 8.78 49 GLY D O 1
ATOM 1982 N N . PRO C 1 117 ? 28.990 -9.959 65.702 1.00 7.25 50 PRO D N 1
ATOM 1983 C CA . PRO C 1 117 ? 29.644 -10.786 66.727 1.00 6.74 50 PRO D CA 1
ATOM 1984 C C . PRO C 1 117 ? 30.623 -11.744 66.064 1.00 7.14 50 PRO D C 1
ATOM 1985 O O . PRO C 1 117 ? 30.375 -12.174 64.935 1.00 6.33 50 PRO D O 1
ATOM 1989 N N . LEU C 1 118 ? 31.749 -12.046 66.711 1.00 6.42 51 LEU D N 1
ATOM 1990 C CA . LEU C 1 118 ? 32.761 -12.893 66.100 1.00 5.75 51 LEU D CA 1
ATOM 1991 C C . LEU C 1 118 ? 32.290 -14.337 66.038 1.00 6.43 51 LEU D C 1
ATOM 1992 O O . LEU C 1 118 ? 31.557 -14.810 66.906 1.00 8.56 51 LEU D O 1
ATOM 1997 N N . THR C 1 119 ? 32.718 -15.042 64.999 1.00 4.71 52 THR D N 1
ATOM 1998 C CA . THR C 1 119 ? 32.456 -16.467 64.918 1.00 4.96 52 THR D CA 1
ATOM 1999 C C . THR C 1 119 ? 33.494 -17.297 65.656 1.00 8.74 52 THR D C 1
ATOM 2000 O O . THR C 1 119 ? 33.345 -18.519 65.742 1.00 13.59 52 THR D O 1
ATOM 2004 N N . GLY C 1 120 ? 34.531 -16.667 66.202 1.00 12.09 53 GLY D N 1
ATOM 2005 C CA . GLY C 1 120 ? 35.621 -17.391 66.835 1.00 6.04 53 GLY D CA 1
ATOM 2006 C C . GLY C 1 120 ? 36.682 -16.405 67.271 1.00 6.01 53 GLY D C 1
ATOM 2007 O O . GLY C 1 120 ? 36.480 -15.194 67.192 1.00 8.13 53 GLY D O 1
ATOM 2008 N N . ASN C 1 121 ? 37.825 -16.931 67.707 1.00 4.65 54 ASN D N 1
ATOM 2009 C CA . ASN C 1 121 ? 38.922 -16.087 68.162 1.00 5.43 54 ASN D CA 1
ATOM 2010 C C . ASN C 1 121 ? 39.367 -15.125 67.063 1.00 5.75 54 ASN D C 1
ATOM 2011 O O . ASN C 1 121 ? 39.611 -15.540 65.930 1.00 5.40 54 ASN D O 1
ATOM 2016 N N . CYS C 1 122 ? 39.510 -13.840 67.404 1.00 4.58 55 CYS D N 1
ATOM 2017 C CA . CYS C 1 122 ? 39.875 -12.849 66.400 1.00 4.35 55 CYS D CA 1
ATOM 2018 C C . CYS C 1 122 ? 40.585 -11.659 67.027 1.00 6.40 55 CYS D C 1
ATOM 2019 O O . CYS C 1 122 ? 40.153 -11.136 68.063 1.00 6.69 55 CYS D O 1
ATOM 2022 N N . THR C 1 123 ? 41.669 -11.224 66.393 1.00 4.92 56 THR D N 1
ATOM 2023 C CA . THR C 1 123 ? 42.346 -9.991 66.769 1.00 5.36 56 THR D CA 1
ATOM 2024 C C . THR C 1 123 ? 42.364 -9.063 65.566 1.00 4.57 56 THR D C 1
ATOM 2025 O O . THR C 1 123 ? 42.978 -9.388 64.539 1.00 4.41 56 THR D O 1
ATOM 2029 N N . GLN C 1 124 ? 41.735 -7.901 65.722 1.00 4.79 57 GLN D N 1
ATOM 2030 C CA . GLN C 1 124 ? 41.596 -6.897 64.680 1.00 5.49 57 GLN D CA 1
ATOM 2031 C C . GLN C 1 124 ? 42.569 -5.747 64.921 1.00 5.32 57 GLN D C 1
ATOM 2032 O O . GLN C 1 124 ? 42.562 -5.137 65.999 1.00 3.79 57 GLN D O 1
ATOM 2038 N N . THR C 1 125 ? 43.374 -5.437 63.902 1.00 3.77 58 THR D N 1
ATOM 2039 C CA . THR C 1 125 ? 44.322 -4.333 63.899 1.00 4.35 58 THR D CA 1
ATOM 2040 C C . THR C 1 125 ? 43.895 -3.290 62.868 1.00 4.95 58 THR D C 1
ATOM 2041 O O . THR C 1 125 ? 43.504 -3.640 61.743 1.00 5.44 58 THR D O 1
ATOM 2045 N N . ILE C 1 126 ? 43.998 -2.011 63.240 1.00 4.60 59 ILE D N 1
ATOM 2046 C CA . ILE C 1 126 ? 43.657 -0.906 62.346 1.00 5.00 59 ILE D CA 1
ATOM 2047 C C . ILE C 1 126 ? 44.821 0.091 62.342 1.00 5.27 59 ILE D C 1
ATOM 2048 O O . ILE C 1 126 ? 45.215 0.613 63.393 1.00 4.44 59 ILE D O 1
ATOM 2053 N N . GLN C 1 127 ? 45.362 0.365 61.155 1.00 4.76 60 GLN D N 1
ATOM 2054 C CA . GLN C 1 127 ? 46.624 1.077 61.035 1.00 4.90 60 GLN D CA 1
ATOM 2055 C C . GLN C 1 127 ? 46.511 2.131 59.951 1.00 5.51 60 GLN D C 1
ATOM 2056 O O . GLN C 1 127 ? 46.257 1.800 58.794 1.00 5.80 60 GLN D O 1
ATOM 2062 N N . LEU C 1 128 ? 46.722 3.391 60.311 1.00 5.44 61 LEU D N 1
ATOM 2063 C CA . LEU C 1 128 ? 46.806 4.435 59.306 1.00 4.92 61 LEU D CA 1
ATOM 2064 C C . LEU C 1 128 ? 48.201 4.417 58.709 1.00 5.82 61 LEU D C 1
ATOM 2065 O O . LEU C 1 128 ? 49.180 4.098 59.387 1.00 8.96 61 LEU D O 1
ATOM 2070 N N . GLU C 1 129 ? 48.285 4.752 57.425 1.00 5.17 62 GLU D N 1
ATOM 2071 C CA . GLU C 1 129 ? 49.541 4.890 56.705 1.00 5.38 62 GLU D CA 1
ATOM 2072 C C . GLU C 1 129 ? 49.518 6.207 55.957 1.00 6.96 62 GLU D C 1
ATOM 2073 O O . GLU C 1 129 ? 48.449 6.697 55.574 1.00 6.51 62 GLU D O 1
ATOM 2079 N N . SER C 1 130 ? 50.706 6.778 55.776 1.00 5.13 63 SER D N 1
ATOM 2080 C CA . SER C 1 130 ? 50.827 8.048 55.086 1.00 5.76 63 SER D CA 1
ATOM 2081 C C . SER C 1 130 ? 52.156 8.121 54.355 1.00 6.92 63 SER D C 1
ATOM 2082 O O . SER C 1 130 ? 53.086 7.351 54.622 1.00 6.90 63 SER D O 1
ATOM 2085 N N . ARG C 1 131 ? 52.205 9.044 53.391 1.00 8.20 64 ARG D N 1
ATOM 2086 C CA . ARG C 1 131 ? 53.411 9.348 52.625 1.00 8.05 64 ARG D CA 1
ATOM 2087 C C . ARG C 1 131 ? 53.245 10.695 51.932 1.00 8.54 64 ARG D C 1
ATOM 2088 O O . ARG C 1 131 ? 52.133 11.203 51.773 1.00 7.06 64 ARG D O 1
ATOM 2096 N N . VAL C 1 132 ? 54.377 11.273 51.534 1.00 8.20 65 VAL D N 1
ATOM 2097 C CA . VAL C 1 132 ? 54.352 12.270 50.469 1.00 10.53 65 VAL D CA 1
ATOM 2098 C C . VAL C 1 132 ? 53.983 11.565 49.172 1.00 9.00 65 VAL D C 1
ATOM 2099 O O . VAL C 1 132 ? 54.288 10.379 48.979 1.00 8.14 65 VAL D O 1
ATOM 2103 N N . ALA C 1 133 ? 53.332 12.303 48.274 1.00 7.50 66 ALA D N 1
ATOM 2104 C CA . ALA C 1 133 ? 52.839 11.722 47.036 1.00 8.25 66 ALA D CA 1
ATOM 2105 C C . ALA C 1 133 ? 53.983 11.059 46.282 1.00 17.41 66 ALA D C 1
ATOM 2106 O O . ALA C 1 133 ? 55.060 11.645 46.113 1.00 15.74 66 ALA D O 1
ATOM 2108 N N . GLY C 1 134 ? 53.763 9.813 45.862 1.00 22.71 67 GLY D N 1
ATOM 2109 C CA . GLY C 1 134 ? 54.800 9.084 45.166 1.00 23.91 67 GLY D CA 1
ATOM 2110 C C . GLY C 1 134 ? 55.867 8.486 46.053 1.00 19.46 67 GLY D C 1
ATOM 2111 O O . GLY C 1 134 ? 56.834 7.910 45.535 1.00 21.28 67 GLY D O 1
ATOM 2112 N N . GLY C 1 135 ? 55.755 8.627 47.356 1.00 8.22 68 GLY D N 1
ATOM 2113 C CA . GLY C 1 135 ? 56.738 8.090 48.256 1.00 6.66 68 GLY D CA 1
ATOM 2114 C C . GLY C 1 135 ? 56.407 6.677 48.644 1.00 9.70 68 GLY D C 1
ATOM 2115 O O . GLY C 1 135 ? 55.744 5.943 47.908 1.00 11.08 68 GLY D O 1
ATOM 2116 N N . THR C 1 136 ? 56.856 6.290 49.827 1.00 12.71 69 THR D N 1
ATOM 2117 C CA . THR C 1 136 ? 56.623 4.953 50.347 1.00 10.57 69 THR D CA 1
ATOM 2118 C C . THR C 1 136 ? 55.712 5.084 51.548 1.00 9.79 69 THR D C 1
ATOM 2119 O O . THR C 1 136 ? 55.985 5.882 52.449 1.00 15.81 69 THR D O 1
ATOM 2123 N N . TYR C 1 137 ? 54.633 4.314 51.561 1.00 7.11 70 TYR D N 1
ATOM 2124 C CA . TYR C 1 137 ? 53.725 4.379 52.690 1.00 8.92 70 TYR D CA 1
ATOM 2125 C C . TYR C 1 137 ? 54.434 3.930 53.965 1.00 9.09 70 TYR D C 1
ATOM 2126 O O . TYR C 1 137 ? 55.195 2.959 53.963 1.00 10.24 70 TYR D O 1
ATOM 2135 N N . ALA C 1 138 ? 54.178 4.643 55.059 1.00 7.49 71 ALA D N 1
ATOM 2136 C CA . ALA C 1 138 ? 54.719 4.262 56.353 1.00 6.61 71 ALA D CA 1
ATOM 2137 C C . ALA C 1 138 ? 53.645 4.424 57.418 1.00 6.65 71 ALA D C 1
ATOM 2138 O O . ALA C 1 138 ? 52.678 5.175 57.254 1.00 5.48 71 ALA D O 1
ATOM 2140 N N . ASN C 1 139 ? 53.831 3.685 58.509 1.00 6.11 72 ASN D N 1
ATOM 2141 C CA . ASN C 1 139 ? 52.895 3.728 59.617 1.00 8.80 72 ASN D CA 1
ATOM 2142 C C . ASN C 1 139 ? 52.724 5.163 60.092 1.00 8.89 72 ASN D C 1
ATOM 2143 O O . ASN C 1 139 ? 53.683 5.927 60.173 1.00 7.88 72 ASN D O 1
ATOM 2148 N N . LEU C 1 140 ? 51.486 5.538 60.378 1.00 8.80 73 LEU D N 1
ATOM 2149 C CA . LEU C 1 140 ? 51.171 6.864 60.883 1.00 8.45 73 LEU D CA 1
ATOM 2150 C C . LEU C 1 140 ? 50.382 6.645 62.166 1.00 7.31 73 LEU D C 1
ATOM 2151 O O . LEU C 1 140 ? 49.235 6.204 62.118 1.00 7.89 73 LEU D O 1
ATOM 2156 N N . GLY C 1 141 ? 50.994 6.955 63.305 1.00 9.86 74 GLY D N 1
ATOM 2157 C CA . GLY C 1 141 ? 50.400 6.690 64.600 1.00 7.78 74 GLY D CA 1
ATOM 2158 C C . GLY C 1 141 ? 50.480 5.216 64.973 1.00 8.19 74 GLY D C 1
ATOM 2159 O O . GLY C 1 141 ? 50.767 4.333 64.15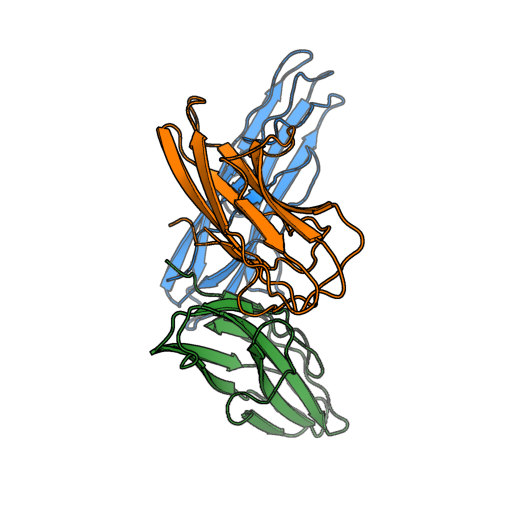3 1.00 4.92 74 GLY D O 1
ATOM 2160 N N . THR C 1 142 ? 50.178 4.945 66.243 1.00 8.14 75 THR D N 1
ATOM 2161 C CA . THR C 1 142 ? 50.170 3.577 66.748 1.00 7.91 75 THR D CA 1
ATOM 2162 C C . THR C 1 142 ? 48.841 2.909 66.415 1.00 5.58 75 THR D C 1
ATOM 2163 O O . THR C 1 142 ? 47.775 3.447 66.727 1.00 6.49 75 THR D O 1
ATOM 2167 N N . ALA C 1 143 ? 48.903 1.735 65.795 1.00 5.89 76 ALA D N 1
ATOM 2168 C CA . ALA C 1 143 ? 47.683 1.043 65.384 1.00 6.04 76 ALA D CA 1
ATOM 2169 C C . ALA C 1 143 ? 46.819 0.681 66.585 1.00 4.71 76 ALA D C 1
ATOM 2170 O O . ALA C 1 143 ? 47.321 0.436 67.684 1.00 5.00 76 ALA D O 1
ATOM 2172 N N . GLY C 1 144 ? 45.502 0.660 66.363 1.00 4.93 77 GLY D N 1
ATOM 2173 C CA . GLY C 1 144 ? 44.562 0.136 67.347 1.00 3.58 77 GLY D CA 1
ATOM 2174 C C . GLY C 1 144 ? 44.463 -1.379 67.183 1.00 5.29 77 GLY D C 1
ATOM 2175 O O . GLY C 1 144 ? 44.560 -1.897 66.077 1.00 5.20 77 GLY D O 1
ATOM 2176 N N . VAL C 1 145 ? 44.360 -2.077 68.302 1.00 6.64 78 VAL D N 1
ATOM 2177 C CA . VAL C 1 145 ? 44.333 -3.537 68.289 1.00 7.06 78 VAL D CA 1
ATOM 2178 C C . VAL C 1 145 ? 43.283 -3.999 69.292 1.00 5.32 78 VAL D C 1
ATOM 2179 O O . VAL C 1 145 ? 43.131 -3.403 70.364 1.00 5.34 78 VAL D O 1
ATOM 2183 N N . ASP C 1 146 ? 42.558 -5.060 68.947 1.00 5.73 79 ASP D N 1
ATOM 2184 C CA . ASP C 1 146 ? 41.524 -5.566 69.842 1.00 5.45 79 ASP D CA 1
ATOM 2185 C C . ASP C 1 146 ? 41.304 -7.056 69.622 1.00 6.72 79 ASP D C 1
ATOM 2186 O O . ASP C 1 146 ? 41.114 -7.501 68.487 1.00 6.66 79 ASP D O 1
ATOM 2191 N N . SER C 1 147 ? 41.235 -7.812 70.713 1.00 7.95 80 SER D N 1
ATOM 2192 C CA . SER C 1 147 ? 41.077 -9.260 70.622 1.00 7.91 80 SER D CA 1
ATOM 2193 C C . SER C 1 147 ? 39.771 -9.670 71.289 1.00 6.62 80 SER D C 1
ATOM 2194 O O . SER C 1 147 ? 39.293 -8.999 72.206 1.00 6.97 80 SER D O 1
ATOM 2197 N N . GLY C 1 148 ? 39.191 -10.763 70.801 1.00 7.26 81 GLY D N 1
ATOM 2198 C CA . GLY C 1 148 ? 37.973 -11.299 71.383 1.00 4.43 81 GLY D CA 1
ATOM 2199 C C . GLY C 1 148 ? 37.698 -12.688 70.849 1.00 7.54 81 GLY D C 1
ATOM 2200 O O . GLY C 1 148 ? 38.443 -13.231 70.023 1.00 6.63 81 GLY D O 1
ATOM 2201 N N . THR C 1 149 ? 36.610 -13.270 71.339 1.00 7.50 82 THR D N 1
ATOM 2202 C CA . THR C 1 149 ? 36.227 -14.609 70.940 1.00 5.23 82 THR D CA 1
ATOM 2203 C C . THR C 1 149 ? 34.752 -14.616 70.558 1.00 5.72 82 THR D C 1
ATOM 2204 O O . THR C 1 149 ? 34.086 -13.576 70.537 1.00 5.72 82 THR D O 1
ATOM 2208 N N . THR C 1 150 ? 34.252 -15.813 70.246 1.00 7.52 83 THR D N 1
ATOM 2209 C CA . THR C 1 150 ? 32.882 -16.028 69.778 1.00 7.33 83 THR D CA 1
ATOM 2210 C C . THR C 1 150 ? 31.881 -15.172 70.543 1.00 7.71 83 THR D C 1
ATOM 2211 O O . THR C 1 150 ? 31.910 -15.107 71.771 1.00 12.70 83 THR D O 1
ATOM 2215 N N . GLY C 1 151 ? 31.041 -14.455 69.797 1.00 7.33 84 GLY D N 1
ATOM 2216 C CA . GLY C 1 151 ? 30.037 -13.594 70.376 1.00 4.72 84 GLY D CA 1
ATOM 2217 C C . GLY C 1 151 ? 30.484 -12.180 70.650 1.00 6.12 84 GLY D C 1
ATOM 2218 O O . GLY C 1 151 ? 29.631 -11.320 70.861 1.00 6.87 84 GLY D O 1
ATOM 2219 N N . ASP C 1 152 ? 31.785 -11.900 70.636 1.00 8.73 85 ASP D N 1
ATOM 2220 C CA . ASP C 1 152 ? 32.267 -10.548 70.916 1.00 7.52 85 ASP D CA 1
ATOM 2221 C C . ASP C 1 152 ? 32.213 -9.654 69.672 1.00 6.22 85 ASP D C 1
ATOM 2222 O O . ASP C 1 152 ? 32.236 -10.113 68.528 1.00 6.29 85 ASP D O 1
ATOM 2227 N N . THR C 1 153 ? 32.204 -8.352 69.926 1.00 5.06 86 THR D N 1
ATOM 2228 C CA . THR C 1 153 ? 32.292 -7.327 68.900 1.00 6.15 86 THR D CA 1
ATOM 2229 C C . THR C 1 153 ? 33.556 -6.524 69.156 1.00 7.42 86 THR D C 1
ATOM 2230 O O . THR C 1 153 ? 33.710 -5.937 70.227 1.00 10.83 86 THR D O 1
ATOM 2234 N N . LEU C 1 154 ? 34.456 -6.510 68.188 1.00 7.19 87 LEU D N 1
ATOM 2235 C CA . LEU C 1 154 ? 35.691 -5.754 68.287 1.00 6.35 87 LEU D CA 1
ATOM 2236 C C . LEU C 1 154 ? 35.465 -4.325 67.831 1.00 7.46 87 LEU D C 1
ATOM 2237 O O . LEU C 1 154 ? 34.638 -4.060 66.952 1.00 10.18 87 LEU D O 1
ATOM 2242 N N . PHE C 1 155 ? 36.218 -3.401 68.419 1.00 6.05 88 PHE D N 1
ATOM 2243 C CA . PHE C 1 155 ? 36.008 -2.018 68.019 1.00 5.20 88 PHE D CA 1
ATOM 2244 C C . PHE C 1 155 ? 37.255 -1.175 68.237 1.00 5.97 88 PHE D C 1
ATOM 2245 O O . PHE C 1 155 ? 37.209 -0.166 68.947 1.00 6.10 88 PHE D O 1
ATOM 2253 N N . PRO C 1 156 ? 38.363 -1.495 67.591 1.00 5.73 89 PRO D N 1
ATOM 2254 C CA . PRO C 1 156 ? 39.561 -0.673 67.761 1.00 4.88 89 PRO D CA 1
ATOM 2255 C C . PRO C 1 156 ? 39.444 0.634 66.994 1.00 6.89 89 PRO D C 1
ATOM 2256 O O . PRO C 1 156 ? 38.694 0.761 66.021 1.00 8.56 89 PRO D O 1
ATOM 2260 N N . ASP C 1 157 ? 40.211 1.615 67.457 1.00 4.87 90 ASP D N 1
ATOM 2261 C CA . ASP C 1 157 ? 40.301 2.907 66.803 1.00 4.69 90 ASP D CA 1
ATOM 2262 C C . ASP C 1 157 ? 41.751 3.368 66.847 1.00 6.06 90 ASP D C 1
ATOM 2263 O O . ASP C 1 157 ? 42.552 2.865 67.638 1.00 7.72 90 ASP D O 1
ATOM 2268 N N . THR C 1 158 ? 42.075 4.364 66.023 1.00 5.26 91 THR D N 1
ATOM 2269 C CA . THR C 1 158 ? 43.455 4.832 65.920 1.00 5.33 91 THR D CA 1
ATOM 2270 C C . THR C 1 158 ? 43.484 6.287 65.468 1.00 5.02 91 THR D C 1
ATOM 2271 O O . THR C 1 158 ? 42.512 6.817 64.922 1.00 7.15 91 THR D O 1
ATOM 2275 N N . LEU C 1 159 ? 44.613 6.929 65.733 1.00 3.95 92 LEU D N 1
ATOM 2276 C CA . LEU C 1 159 ? 44.794 8.341 65.478 1.00 5.32 92 LEU D CA 1
ATOM 2277 C C . LEU C 1 159 ? 46.209 8.557 64.969 1.00 7.09 92 LEU D C 1
ATOM 2278 O O . LEU C 1 159 ? 47.129 7.856 65.382 1.00 11.87 92 LEU D O 1
ATOM 2283 N N . GLY C 1 160 ? 46.391 9.546 64.098 1.00 6.48 93 GLY D N 1
ATOM 2284 C CA . GLY C 1 160 ? 47.725 9.865 63.626 1.00 7.22 93 GLY D CA 1
ATOM 2285 C C . GLY C 1 160 ? 47.784 11.211 62.936 1.00 9.45 93 GLY D C 1
ATOM 2286 O O . GLY C 1 160 ? 46.801 11.603 62.304 1.00 11.08 93 GLY D O 1
ATOM 2287 N N . THR C 1 161 ? 48.908 11.922 63.001 1.00 5.56 94 THR D N 1
ATOM 2288 C CA . THR C 1 161 ? 48.969 13.286 62.474 1.00 8.79 94 THR D CA 1
ATOM 2289 C C . THR C 1 161 ? 50.107 13.488 61.476 1.00 7.56 94 THR D C 1
ATOM 2290 O O . THR C 1 161 ? 51.285 13.350 61.817 1.00 7.06 94 THR D O 1
ATOM 2294 N N . VAL C 1 162 ? 49.748 13.894 60.275 1.00 6.75 95 VAL D N 1
ATOM 2295 C CA . VAL C 1 162 ? 50.713 14.206 59.230 1.00 12.64 95 VAL D CA 1
ATOM 2296 C C . VAL C 1 162 ? 51.250 15.616 59.445 1.00 12.28 95 VAL D C 1
ATOM 2297 O O . VAL C 1 162 ? 50.518 16.520 59.850 1.00 10.05 95 VAL D O 1
ATOM 2301 N N . SER C 1 163 ? 52.543 15.803 59.212 1.00 12.71 96 SER D N 1
ATOM 2302 C CA . SER C 1 163 ? 53.186 17.089 59.422 1.00 10.62 96 SER D CA 1
ATOM 2303 C C . SER C 1 163 ? 54.120 17.421 58.260 1.00 12.54 96 SER D C 1
ATOM 2304 O O . SER C 1 163 ? 54.794 16.534 57.720 1.00 9.51 96 SER D O 1
ATOM 2307 N N . ASN C 1 164 ? 54.152 18.699 57.863 1.00 11.87 97 ASN D N 1
ATOM 2308 C CA . ASN C 1 164 ? 55.013 19.175 56.778 1.00 10.96 97 ASN D CA 1
ATOM 2309 C C . ASN C 1 164 ? 56.001 20.215 57.297 1.00 10.78 97 ASN D C 1
ATOM 2310 O O . ASN C 1 164 ? 55.608 21.337 57.628 1.00 12.83 97 ASN D O 1
ATOM 2315 N N . SER C 1 165 ? 57.282 19.871 57.315 1.00 11.48 98 SER D N 1
ATOM 2316 C CA . SER C 1 165 ? 58.348 20.818 57.642 1.00 12.44 98 SER D CA 1
ATOM 2317 C C . SER C 1 165 ? 59.423 20.800 56.563 1.00 17.54 98 SER D C 1
ATOM 2318 O O . SER C 1 165 ? 60.618 20.912 56.837 1.00 17.78 98 SER D O 1
ATOM 2321 N N . SER C 1 166 ? 59.001 20.639 55.312 1.00 20.88 99 SER D N 1
ATOM 2322 C CA . SER C 1 166 ? 59.907 20.504 54.177 1.00 21.62 99 SER D CA 1
ATOM 2323 C C . SER C 1 166 ? 60.382 21.843 53.605 1.00 24.22 99 SER D C 1
ATOM 2324 O O . SER C 1 166 ? 61.353 21.861 52.836 1.00 17.02 99 SER D O 1
ATOM 2327 N N . GLY C 1 167 ? 59.713 22.946 53.941 1.00 12.87 100 GLY D N 1
ATOM 2328 C CA . GLY C 1 167 ? 60.003 24.252 53.390 1.00 14.41 100 GLY D CA 1
ATOM 2329 C C . GLY C 1 167 ? 58.998 24.742 52.362 1.00 22.52 100 GLY D C 1
ATOM 2330 O O . GLY C 1 167 ? 59.038 25.924 52.000 1.00 19.37 100 GLY D O 1
ATOM 2331 N N . GLN C 1 168 ? 58.087 23.894 51.893 1.00 22.62 101 GLN D N 1
ATOM 2332 C CA . GLN C 1 168 ? 57.107 24.309 50.896 1.00 16.75 101 GLN D CA 1
ATOM 2333 C C . GLN C 1 168 ? 55.876 23.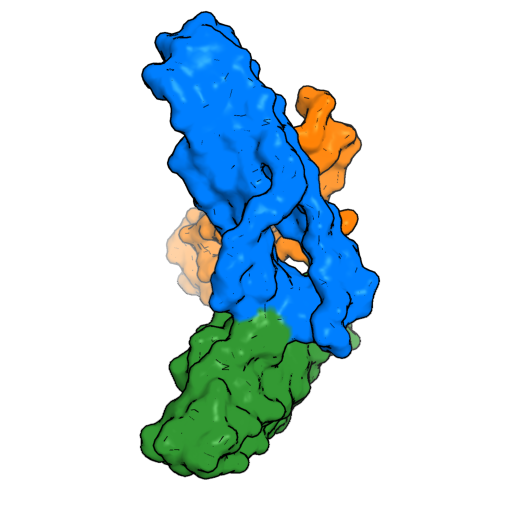420 51.005 1.00 11.83 101 GLN D C 1
ATOM 2334 O O . GLN C 1 168 ? 55.867 22.414 51.709 1.00 13.35 101 GLN D O 1
ATOM 2340 N N . THR C 1 169 ? 54.826 23.826 50.306 1.00 13.34 102 THR D N 1
ATOM 2341 C CA . THR C 1 169 ? 53.598 23.048 50.227 1.00 12.03 102 THR D CA 1
ATOM 2342 C C . THR C 1 169 ? 53.829 21.726 49.501 1.00 12.42 102 THR D C 1
ATOM 2343 O O . THR C 1 169 ? 54.537 21.676 48.495 1.00 10.77 102 THR D O 1
ATOM 2347 N N . GLN C 1 170 ? 53.238 20.643 50.021 1.00 10.00 103 GLN D N 1
ATOM 2348 C CA . GLN C 1 170 ? 53.382 19.345 49.367 1.00 10.14 103 GLN D CA 1
ATOM 2349 C C . GLN C 1 170 ? 52.064 18.582 49.452 1.00 10.84 103 GLN D C 1
ATOM 2350 O O . GLN C 1 170 ? 51.208 18.876 50.288 1.00 12.60 103 GLN D O 1
ATOM 2356 N N . VAL C 1 171 ? 51.881 17.635 48.538 1.00 7.10 104 VAL D N 1
ATOM 2357 C CA . VAL C 1 171 ? 50.711 16.770 48.555 1.00 7.16 104 VAL D CA 1
ATOM 2358 C C . VAL C 1 171 ? 51.051 15.493 49.306 1.00 6.72 104 VAL D C 1
ATOM 2359 O O . VAL C 1 171 ? 52.077 14.862 49.046 1.00 6.87 104 VAL D O 1
ATOM 2363 N N . TYR C 1 172 ? 50.167 15.102 50.217 1.00 10.26 105 TYR D N 1
ATOM 2364 C CA . TYR C 1 172 ? 50.293 13.911 51.031 1.00 6.19 105 TYR D CA 1
ATOM 2365 C C . TYR C 1 172 ? 49.140 12.962 50.727 1.00 6.98 105 TYR D C 1
ATOM 2366 O O . TYR C 1 172 ? 48.063 13.362 50.255 1.00 7.26 105 TYR D O 1
ATOM 2375 N N . GLU C 1 173 ? 49.391 11.689 51.000 1.00 6.80 106 GLU D N 1
ATOM 2376 C CA . GLU C 1 173 ? 48.415 10.634 50.804 1.00 5.71 106 GLU D CA 1
ATOM 2377 C C . GLU C 1 173 ? 48.329 9.812 52.080 1.00 6.24 106 GLU D C 1
ATOM 2378 O O . GLU C 1 173 ? 49.350 9.479 52.690 1.00 5.78 106 GLU D O 1
ATOM 2384 N N . VAL C 1 174 ? 47.105 9.526 52.497 1.00 7.28 107 VAL D N 1
ATOM 2385 C CA . VAL C 1 174 ? 46.822 8.782 53.712 1.00 6.19 107 VAL D CA 1
ATOM 2386 C C . VAL C 1 174 ? 45.855 7.660 53.368 1.00 7.18 107 VAL D C 1
ATOM 2387 O O . VAL C 1 174 ? 44.892 7.876 52.630 1.00 7.38 107 VAL D O 1
ATOM 2391 N N . ARG C 1 175 ? 46.076 6.473 53.930 1.00 8.52 108 ARG D N 1
ATOM 2392 C CA . ARG C 1 175 ? 45.108 5.390 53.785 1.00 6.05 108 ARG D CA 1
ATOM 2393 C C . ARG C 1 175 ? 45.036 4.620 55.095 1.00 5.78 108 ARG D C 1
ATOM 2394 O O . ARG C 1 175 ? 45.798 4.877 56.022 1.00 4.46 108 ARG D O 1
ATOM 2402 N N . CYS C 1 176 ? 44.052 3.727 55.199 1.00 5.68 109 CYS D N 1
ATOM 2403 C CA . CYS C 1 176 ? 43.827 2.944 56.413 1.00 5.65 109 CYS D CA 1
ATOM 2404 C C . CYS C 1 176 ? 43.764 1.459 56.092 1.00 5.68 109 CYS D C 1
ATOM 2405 O O . CYS C 1 176 ? 42.914 1.032 55.306 1.00 7.06 109 CYS D O 1
ATOM 2408 N N . VAL C 1 177 ? 44.615 0.669 56.754 1.00 5.46 110 VAL D N 1
ATOM 2409 C CA . VAL C 1 177 ? 44.756 -0.771 56.535 1.00 5.00 110 VAL D CA 1
ATOM 2410 C C . VAL C 1 177 ? 44.267 -1.537 57.768 1.00 5.89 110 VAL D C 1
ATOM 2411 O O . VAL C 1 177 ? 44.709 -1.272 58.891 1.00 6.75 110 VAL D O 1
ATOM 2415 N N . THR C 1 178 ? 43.371 -2.496 57.563 1.00 5.90 111 THR D N 1
ATOM 2416 C CA . THR C 1 178 ? 42.898 -3.365 58.627 1.00 5.10 111 THR D CA 1
ATOM 2417 C C . THR C 1 178 ? 43.375 -4.785 58.365 1.00 7.45 111 THR D C 1
ATOM 2418 O O . THR C 1 178 ? 43.441 -5.226 57.210 1.00 8.36 111 THR D O 1
ATOM 2422 N N . SER C 1 179 ? 43.709 -5.500 59.435 1.00 5.49 112 SER D N 1
ATOM 2423 C CA . SER C 1 179 ? 44.109 -6.895 59.288 1.00 5.31 112 SER D CA 1
ATOM 2424 C C . SER C 1 179 ? 43.744 -7.661 60.548 1.00 5.13 112 SER D C 1
ATOM 2425 O O . SER C 1 179 ? 43.580 -7.092 61.630 1.00 5.23 112 SER D O 1
ATOM 2428 N N . THR C 1 180 ? 43.593 -8.965 60.396 1.00 3.87 113 THR D N 1
ATOM 2429 C CA . THR C 1 180 ? 43.211 -9.799 61.515 1.00 4.84 113 THR D CA 1
ATOM 2430 C C . THR C 1 180 ? 44.161 -10.972 61.642 1.00 5.86 113 THR D C 1
ATOM 2431 O O . THR C 1 180 ? 44.813 -11.383 60.684 1.00 7.09 113 THR D O 1
ATOM 2435 N N . THR C 1 181 ? 44.237 -11.496 62.851 1.00 5.15 114 THR D N 1
ATOM 2436 C CA . THR C 1 181 ? 44.745 -12.840 63.056 1.00 4.75 114 THR D CA 1
ATOM 2437 C C . THR C 1 181 ? 43.647 -13.636 63.744 1.00 5.29 114 THR D C 1
ATOM 2438 O O . THR C 1 181 ? 42.746 -13.063 64.367 1.00 7.55 114 THR D O 1
ATOM 2442 N N . GLY C 1 182 ? 43.712 -14.956 63.604 1.00 4.36 115 GLY D N 1
ATOM 2443 C CA . GLY C 1 182 ? 42.755 -15.847 64.214 1.00 4.54 115 GLY D CA 1
ATOM 2444 C C . GLY C 1 182 ? 41.792 -16.457 63.219 1.00 6.19 115 GLY D C 1
ATOM 2445 O O . GLY C 1 182 ? 41.680 -16.026 62.072 1.00 7.25 115 GLY D O 1
ATOM 2446 N N . PRO C 1 183 ? 41.098 -17.509 63.644 1.00 5.93 116 PRO D N 1
ATOM 2447 C CA . PRO C 1 183 ? 40.181 -18.198 62.737 1.00 5.32 116 PRO D CA 1
ATOM 2448 C C . PRO C 1 183 ? 38.829 -17.532 62.610 1.00 5.59 116 PRO D C 1
ATOM 2449 O O . PRO C 1 183 ? 38.086 -17.874 61.682 1.00 8.80 116 PRO D O 1
ATOM 2453 N N . GLY C 1 184 ? 38.462 -16.650 63.534 1.00 5.37 117 GLY D N 1
ATOM 2454 C CA . GLY C 1 184 ? 37.145 -16.039 63.522 1.00 5.65 117 GLY D CA 1
ATOM 2455 C C . GLY C 1 184 ? 37.042 -14.793 62.650 1.00 7.11 117 GLY D C 1
ATOM 2456 O O . GLY C 1 184 ? 38.028 -14.127 62.338 1.00 5.98 117 GLY D O 1
ATOM 2457 N N . THR C 1 185 ? 35.809 -14.489 62.247 1.00 6.56 118 THR D N 1
ATOM 2458 C CA . THR C 1 185 ? 35.477 -13.274 61.510 1.00 6.05 118 THR D CA 1
ATOM 2459 C C . THR C 1 185 ? 34.230 -12.622 62.115 1.00 8.28 118 THR D C 1
ATOM 2460 O O . THR C 1 185 ? 33.455 -13.261 62.831 1.00 5.97 118 THR D O 1
ATOM 2464 N N . GLY C 1 186 ? 34.046 -11.330 61.829 1.00 7.46 119 GLY D N 1
ATOM 2465 C CA . GLY C 1 186 ? 32.870 -10.609 62.285 1.00 5.61 119 GLY D CA 1
ATOM 2466 C C . GLY C 1 186 ? 32.367 -9.592 61.267 1.00 8.89 119 GLY D C 1
ATOM 2467 O O . GLY C 1 186 ? 33.179 -8.910 60.630 1.00 7.31 119 GLY D O 1
ATOM 2468 N N . ALA C 1 187 ? 31.043 -9.467 61.110 1.00 6.01 120 ALA D N 1
ATOM 2469 C CA . ALA C 1 187 ? 30.466 -8.527 60.145 1.00 7.83 120 ALA D CA 1
ATOM 2470 C C . ALA C 1 187 ? 30.771 -7.072 60.500 1.00 7.26 120 ALA D C 1
ATOM 2471 O O . ALA C 1 187 ? 30.766 -6.675 61.674 1.00 5.86 120 ALA D O 1
ATOM 2473 N N . ILE C 1 188 ? 31.054 -6.281 59.464 1.00 7.36 121 ILE D N 1
ATOM 2474 C CA . ILE C 1 188 ? 31.389 -4.873 59.634 1.00 5.69 121 ILE D CA 1
ATOM 2475 C C . ILE C 1 188 ? 30.115 -4.090 59.897 1.00 5.55 121 ILE D C 1
ATOM 2476 O O . ILE C 1 188 ? 29.139 -4.214 59.153 1.00 6.35 121 ILE D O 1
ATOM 2481 N N . ASP C 1 189 ? 30.127 -3.267 60.944 1.00 6.76 122 ASP D N 1
ATOM 2482 C CA . ASP C 1 189 ? 29.066 -2.293 61.218 1.00 6.86 122 ASP D CA 1
ATOM 2483 C C . ASP C 1 189 ? 29.404 -1.020 60.440 1.00 8.08 122 ASP D C 1
ATOM 2484 O O . ASP C 1 189 ? 30.119 -0.146 60.921 1.00 6.80 122 ASP D O 1
ATOM 2489 N N . GLN C 1 190 ? 28.894 -0.927 59.209 1.00 8.66 123 GLN D N 1
ATOM 2490 C CA . GLN C 1 190 ? 29.419 0.051 58.256 1.00 8.07 123 GLN D CA 1
ATOM 2491 C C . GLN C 1 190 ? 29.241 1.511 58.655 1.00 8.46 123 GLN D C 1
ATOM 2492 O O .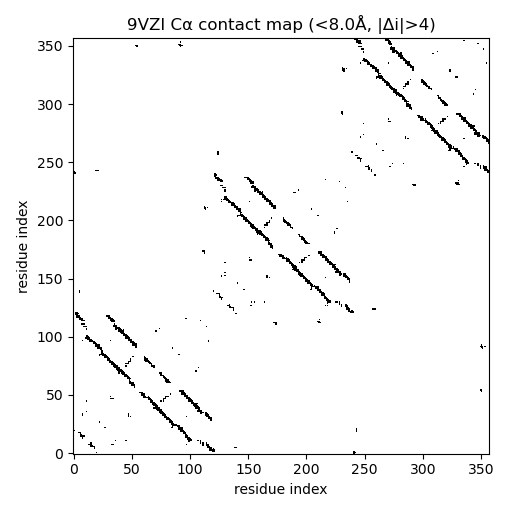 GLN C 1 190 ? 30.159 2.303 58.378 1.00 9.26 123 GLN D O 1
ATOM 2498 N N . PRO C 1 191 ? 28.125 1.947 59.251 1.00 11.46 124 PRO D N 1
ATOM 2499 C CA . PRO C 1 191 ? 27.969 3.386 59.530 1.00 8.08 124 PRO D CA 1
ATOM 2500 C C . PRO C 1 191 ? 29.000 3.973 60.480 1.00 7.51 124 PRO D C 1
ATOM 2501 O O . PRO C 1 191 ? 29.165 5.201 60.489 1.00 7.64 124 PRO D O 1
ATOM 2505 N N . VAL C 1 192 ? 29.706 3.157 61.266 1.00 6.27 125 VAL D N 1
ATOM 2506 C CA . VAL C 1 192 ? 30.690 3.660 62.214 1.00 6.01 125 VAL D CA 1
ATOM 2507 C C . VAL C 1 192 ? 32.094 3.166 61.905 1.00 7.83 125 VAL D C 1
ATOM 2508 O O . VAL C 1 192 ? 32.992 3.321 62.731 1.00 8.86 125 VAL D O 1
ATOM 2512 N N . SER C 1 193 ? 32.313 2.577 60.730 1.00 8.51 126 SER D N 1
ATOM 2513 C CA . SER C 1 193 ? 33.629 2.067 60.350 1.00 6.97 126 SER D CA 1
ATOM 2514 C C . SER C 1 193 ? 34.179 2.923 59.217 1.00 8.03 126 SER D C 1
ATOM 2515 O O . SER C 1 193 ? 33.822 2.727 58.056 1.00 10.91 126 SER D O 1
ATOM 2518 N N . TYR C 1 194 ? 35.079 3.844 59.546 1.00 7.94 127 TYR D N 1
ATOM 2519 C CA . TYR C 1 194 ? 35.571 4.773 58.544 1.00 6.84 127 TYR D CA 1
ATOM 2520 C C . TYR C 1 194 ? 36.843 5.447 59.048 1.00 7.58 127 TYR D C 1
ATOM 2521 O O . TYR C 1 194 ? 37.268 5.273 60.201 1.00 8.22 127 TYR D O 1
ATOM 2530 N N . VAL C 1 195 ? 37.460 6.199 58.137 1.00 6.86 128 VAL D N 1
ATOM 2531 C CA . VAL C 1 195 ? 38.624 7.035 58.402 1.00 6.08 128 VAL D CA 1
ATOM 2532 C C . VAL C 1 195 ? 38.293 8.446 57.954 1.00 8.38 128 VAL D C 1
ATOM 2533 O O . VAL C 1 195 ? 37.653 8.633 56.911 1.00 9.23 128 VAL D O 1
ATOM 2537 N N . THR C 1 196 ? 38.662 9.432 58.773 1.00 8.15 129 THR D N 1
ATOM 2538 C CA . THR C 1 196 ? 38.332 10.815 58.467 1.00 5.30 129 THR D CA 1
ATOM 2539 C C . THR C 1 196 ? 39.363 11.755 59.076 1.00 7.00 129 THR D C 1
ATOM 2540 O O . THR C 1 196 ? 39.983 11.458 60.101 1.00 5.20 129 THR D O 1
ATOM 2544 N N . GLY C 1 197 ? 39.482 12.932 58.459 1.00 8.06 130 GLY D N 1
ATOM 2545 C CA . GLY C 1 197 ? 40.398 13.970 58.935 1.00 7.99 130 GLY D CA 1
ATOM 2546 C C . GLY C 1 197 ? 40.694 15.099 57.959 1.00 8.41 130 GLY D C 1
ATOM 2547 O O . GLY C 1 197 ? 39.997 15.209 56.936 1.00 15.71 130 GLY D O 1
#

Secondary structure (DSSP, 8-state):
-PPP-EEE---SSEEPPPEEEEE-TT-EEEEEEE--B-S-SS-EEEEEEEEEEETTS--EEEEEEEEEEE-TT--B--EEEEEEE--SSS-EEEEEEEEEEEESS----B-GGG-EEE-/-PPP-EEE---SSEEPPPEEEEE-TT-EEEEEEE--B-S-SS-EEEEEEEEEEETTS--EEEEEEEEEEE-TT--B--EEEEEEE--SSS-EEEEEEEEEEEESS----B-GGG-EEE-/-PPP-EEE---SSEEPPPEEEEE-TT-EEEEEEE--B-S-SS-EEEEEEEEEEETTS--EEEEEEEEEEE-TT--B--EEEEEEE--SSS-EEEEEEEEEEEESS----B-GGG-EEE-

Radius of gyration: 23.5 Å; Cα contacts (8 Å, |Δi|>4): 1130; chains: 3; bounding box: 66×54×51 Å

Foldseek 3Di:
DWDKDKWWDAFQFDKIDKDKDKDFAFDKDKKKFKWKFDDKQFKKKKKKFKWKDFPPDDTDTFFDIWIDIDTHGDMTMTMTMGMGHHNPNGMTMMIMMMGMYMDDDIGGHIPTVRGMMMD/DWDKDKWWDQFQFDKIDKDKTKDWAFGKDKKKFKWKFDDKPAKKKKKKWKWKDFPPDDTDTFFDIWIDIDGHGDMTMTMTMGMDHHNPNGMTMMMMMMGMYMDTDMGGHTPTVRGMMMD/DWDKDKWWDAFQFDKIDKDKDKDWAFDKDKKKFKWKFDDKQFKKKKKKFKWKDFVPDDTDTFFDIFIDIDTHGDMDMTMTMGMGHHNPNGMTMMIMMMGMYMDDDMGGHIPTVRGMMMD

Nearest PDB structures (foldseek):
  7vrp-assembly1_A  TM=3.220E-01  e=3.614E-04  Infectious bursal disease virus
  4be5-assembly1_A  TM=3.393E-01  e=2.914E-02  Vibrio cholerae MJ-1236
  4kkq-assembly1_B  TM=3.303E-01  e=3.557E-02  Vibrio cholerae MJ-1236
  5g50-assembly1_B  TM=3.430E-01  e=7.902E-02  Vibrio cholerae MJ-1236
  6kka-assembly2_B  TM=2.287E-01  e=2.448E-01  Bacillus sp. 41M-1

Solvent-accessible surface area: 15318 Å² total; per-residue (Å²): 90,67,18,49,47,22,41,27,4,94,16,19,99,32,75,15,100,50,2,77,5,20,13,121,78,66,35,70,32,102,0,58,2,39,0,86,1,16,92,5,98,12,95,3,43,0,38,0,25,0,28,20,62,54,1,52,31,124,43,60,113,17,40,122,26,12,95,48,74,17,67,92,55,63,53,4,91,8,95,10,88,6,70,6,75,2,104,64,57,89,48,21,0,14,3,0,61,2,37,3,52,34,94,52,113,5,82,11,72,41,47,30,19,5,0,12,0,26,17,95,62,20,44,45,20,37,27,4,91,16,19,104,31,73,14,96,54,2,85,5,17,13,118,77,69,34,72,32,101,0,50,0,26,0,82,0,14,92,4,99,13,90,4,45,0,37,0,25,0,28,18,59,58,1,54,31,124,41,61,109,16,42,122,25,10,96,50,74,16,76,90,52,60,58,3,94,6,84,6,91,5,65,7,70,3,111,55,52,88,46,18,0,16,5,0,64,1,38,3,50,30,99,51,116,4,82,11,72,44,48,25,20,8,0,18,0,25,19,93,65,19,46,41,22,38,25,4,93,16,17,101,30,79,14,96,55,3,80,5,18,15,124,75,69,35,73,32,98,0,46,1,30,0,85,1,16,92,5,100,12,90,3,35,0,38,0,24,0,28,17,66,54,1,57,28,121,41,58,108,20,38,124,28,10,100,50,80,18,67,92,50,62,56,3,88,8,94,8,92,4,60,6,76,1,104,58,55,84,45,20,0,15,4,0,59,1,37,2,52,33,99,52,120,3,83,8,76,43,47,27,18,12,0,20,0,27,18

Sequence (357 aa):
GNPVLTELITGQNATSNVLRFTLENGASRQFTAQVRAGPLTGNCTQTIQLESRVAGGTYANLGTAGVDSGTTGDTLFPDTLGTVSNSSGQTQVYEVRCVTSTTGPGTGAIDQPVSYVTGGNPVLTELITGQNATSNVLRFTLENGASRQFTAQVRAGPLTGNCTQTIQLESRVAGGTYANLGTAGVDSGTTGDTLFPDTLGTVSNSSGQTQVYEVRCVTSTTGPGTGAIDQPVSYVTGGNPVLTELITGQNATSNVLRFTLENGASRQFTAQVRAGPLTGNCTQTIQLESRVAGGTYANLGTAGVDSGTTGDTLFPDTLGTVSNSSGQTQVYEVRCVTSTTGPGTGAIDQPVSYVTG